Protein AF-A0A924PRV2-F1 (afdb_monomer)

Mean predicted aligned error: 11.2 Å

Sequence (211 aa):
MSVSGVFTYNAATPFLGLSGDLGFEPGYSTYATNGTLTQAVLGLAGSVGGHQFSDIAGTASIRNANTGTPSGTLLDIISLTSDPTLKAGANTPPSDYQRQLQGFTLGNYTLNNVRLYWIGGITGGAFNFLVDSSLPAELPAFQGRLAFDFVRTDDPTNTANVPYYSNTVTFGGLSVQATAVPEAETYLMTLVGLGMLCIASRRHKQRQAMA

Foldseek 3Di:
DDKDWDKDAALVFDFPAAQVVVQADGQWTKGQDQDDQRARIAWIWIDDPHWIKTAGHWIWIWGFPPPDDPPLPAKTKIKIKRADDDGVVDQDGDPSDDRRMPGDDDVQKTFRMKMWMDIAPDVFHHRGPDPDNGRDPDDDQTKIKMKTFIFGNPPPVCPDSTGPDGPIDMDTRDGDDDDPPPDPPVVVVVVVVVVVVVVVVVVVVVVVVVD

Solvent-accessible surface area (backbone atoms only — not comparable to full-atom values): 12032 Å² total; per-residue (Å²): 135,67,73,54,69,51,62,45,78,35,49,85,30,47,78,65,46,45,24,43,84,74,40,30,67,65,76,27,37,30,24,34,50,96,88,54,95,52,25,25,27,32,53,36,36,34,40,45,86,92,44,56,36,35,22,62,47,18,33,32,36,23,24,44,43,80,82,78,60,96,58,94,80,56,48,18,33,44,36,38,26,43,44,83,74,50,34,61,96,49,55,54,72,53,86,94,55,81,85,61,63,46,51,51,69,60,88,59,26,34,49,66,37,47,36,44,36,40,54,25,61,42,94,84,39,56,55,74,78,56,92,53,54,66,68,56,89,63,80,71,82,49,62,26,33,36,34,40,27,25,28,62,74,74,53,85,84,44,87,72,90,40,59,84,65,67,53,65,50,72,45,75,72,34,71,73,77,88,69,83,74,76,69,77,54,66,64,58,58,48,50,52,52,51,50,51,51,55,52,51,53,51,53,53,54,56,56,63,75,75,112

Nearest PDB structures (foldseek):
  4nzd-assembly1_A  TM=1.998E-01  e=3.693E+00  Homo sapiens
  4nzd-assembly3_C  TM=1.981E-01  e=5.356E+00  Homo sapiens

Structure (mmCIF, N/CA/C/O backbone):
data_AF-A0A924PRV2-F1
#
_entry.id   AF-A0A924PRV2-F1
#
loop_
_atom_site.group_PDB
_atom_site.id
_atom_site.type_symbol
_atom_site.label_atom_id
_atom_site.label_alt_id
_atom_site.label_comp_id
_atom_site.label_asym_id
_atom_site.label_entity_id
_atom_site.label_seq_id
_atom_site.pdbx_PDB_ins_code
_atom_site.Cartn_x
_atom_site.Cartn_y
_atom_site.Cartn_z
_atom_site.occupancy
_atom_site.B_iso_or_equiv
_atom_site.auth_seq_id
_atom_site.auth_comp_id
_atom_site.auth_asym_id
_atom_site.auth_atom_id
_atom_site.pdbx_PDB_model_num
ATOM 1 N N . MET A 1 1 ? 4.224 -10.333 18.916 1.00 70.38 1 MET A N 1
ATOM 2 C CA . MET A 1 1 ? 2.974 -10.391 18.128 1.00 70.38 1 MET A CA 1
ATOM 3 C C . MET A 1 1 ? 3.377 -10.410 16.666 1.00 70.38 1 MET A C 1
ATOM 5 O O . MET A 1 1 ? 4.169 -9.561 16.279 1.00 70.38 1 MET A O 1
ATOM 9 N N . SER A 1 2 ? 2.935 -11.404 15.902 1.00 85.75 2 SER A N 1
ATOM 10 C CA . SER A 1 2 ? 3.202 -11.514 14.464 1.00 85.75 2 SER A CA 1
ATOM 11 C C . SER A 1 2 ? 1.966 -11.099 13.669 1.00 85.75 2 SER A C 1
ATOM 13 O O . SER A 1 2 ? 0.839 -11.217 14.155 1.00 85.75 2 SER A O 1
ATOM 15 N N . VAL A 1 3 ? 2.199 -10.604 12.456 1.00 92.06 3 VAL A N 1
ATOM 16 C CA . VAL A 1 3 ? 1.160 -10.331 11.463 1.00 92.06 3 VAL A CA 1
ATOM 17 C C . VAL A 1 3 ? 1.437 -11.206 10.253 1.00 92.06 3 VAL A C 1
ATOM 19 O O . VAL A 1 3 ? 2.594 -11.388 9.879 1.00 92.06 3 VAL A O 1
ATOM 22 N N . SER A 1 4 ? 0.389 -11.762 9.660 1.00 93.50 4 SER A N 1
ATOM 23 C CA . SER A 1 4 ? 0.486 -12.555 8.433 1.00 93.50 4 SER A CA 1
ATOM 24 C C . SER A 1 4 ? -0.700 -12.259 7.531 1.00 93.50 4 SER A C 1
ATOM 26 O O . SER A 1 4 ? -1.768 -11.883 8.016 1.00 93.50 4 SER A O 1
ATOM 28 N N . GLY A 1 5 ? -0.512 -12.410 6.226 1.00 94.06 5 GLY A N 1
ATOM 29 C CA . GLY A 1 5 ? -1.550 -12.133 5.251 1.00 94.06 5 GLY A CA 1
ATOM 30 C C . GLY A 1 5 ? -1.122 -12.471 3.834 1.00 94.06 5 GLY A C 1
ATOM 31 O O . GLY A 1 5 ? -0.003 -12.925 3.599 1.00 94.06 5 GLY A O 1
ATOM 32 N N . VAL A 1 6 ? -2.041 -12.245 2.909 1.00 94.69 6 VAL A N 1
ATOM 33 C CA . VAL A 1 6 ? -1.900 -12.497 1.478 1.00 94.69 6 VAL A CA 1
ATOM 34 C C . VAL A 1 6 ? -2.501 -11.336 0.700 1.00 94.69 6 VAL A C 1
ATOM 36 O O . VAL A 1 6 ? -3.411 -10.665 1.178 1.00 94.69 6 VAL A O 1
ATOM 39 N N . PHE A 1 7 ? -1.973 -11.097 -0.491 1.00 93.94 7 PHE A N 1
ATOM 40 C CA . PHE A 1 7 ? -2.525 -10.185 -1.484 1.00 93.94 7 PHE A CA 1
ATOM 41 C C . PHE A 1 7 ? -1.963 -10.563 -2.854 1.00 93.94 7 PHE A C 1
ATOM 43 O O . PHE A 1 7 ? -0.941 -11.246 -2.947 1.00 93.94 7 PHE A O 1
ATOM 50 N N . THR A 1 8 ? -2.609 -10.097 -3.917 1.00 93.06 8 THR A N 1
ATOM 51 C CA . THR A 1 8 ? -2.058 -10.150 -5.273 1.00 93.06 8 THR A CA 1
ATOM 52 C C . THR A 1 8 ? -1.466 -8.794 -5.619 1.00 93.06 8 THR A C 1
ATOM 54 O O . THR A 1 8 ? -2.138 -7.772 -5.481 1.00 93.06 8 THR A O 1
ATOM 57 N N . TYR A 1 9 ? -0.210 -8.792 -6.062 1.00 93.25 9 TYR A N 1
ATOM 58 C CA . TYR A 1 9 ? 0.454 -7.610 -6.595 1.00 93.25 9 TYR A CA 1
ATOM 59 C C . TYR A 1 9 ? 0.301 -7.561 -8.114 1.00 93.25 9 TYR A C 1
ATOM 61 O O . TYR A 1 9 ? 0.530 -8.565 -8.787 1.00 93.25 9 TYR A O 1
ATOM 69 N N . ASN A 1 10 ? -0.059 -6.400 -8.656 1.00 91.88 10 ASN A N 1
ATOM 70 C CA . ASN A 1 10 ? -0.188 -6.204 -10.095 1.00 91.88 10 ASN A CA 1
ATOM 71 C C . ASN A 1 10 ? 0.658 -5.018 -10.574 1.00 91.88 10 ASN A C 1
ATOM 73 O O . ASN A 1 10 ? 0.218 -3.865 -10.545 1.00 91.88 10 ASN A O 1
ATOM 77 N N . ALA A 1 11 ? 1.856 -5.319 -11.075 1.00 92.44 11 ALA A N 1
ATOM 78 C CA . ALA A 1 11 ? 2.766 -4.331 -11.651 1.00 92.44 11 ALA A CA 1
ATOM 79 C C . ALA A 1 11 ? 2.238 -3.688 -12.951 1.00 92.44 11 ALA A C 1
ATOM 81 O O . ALA A 1 11 ? 2.699 -2.618 -13.333 1.00 92.44 11 ALA A O 1
ATOM 82 N N . ALA A 1 12 ? 1.244 -4.293 -13.616 1.00 91.44 12 ALA A N 1
ATOM 83 C CA . ALA A 1 12 ? 0.619 -3.737 -14.820 1.00 91.44 12 ALA A CA 1
ATOM 84 C C . ALA A 1 12 ? -0.466 -2.687 -14.511 1.00 91.44 12 ALA A C 1
ATOM 86 O O . ALA A 1 12 ? -1.195 -2.263 -15.410 1.00 91.44 12 ALA A O 1
ATOM 87 N N . THR A 1 13 ? -0.608 -2.279 -13.247 1.00 90.56 13 THR A N 1
ATOM 88 C CA . THR A 1 13 ? -1.566 -1.241 -12.860 1.00 90.56 13 THR A CA 1
ATOM 89 C C . THR A 1 13 ? -1.206 0.087 -13.535 1.00 90.56 13 THR A C 1
ATOM 91 O O . THR A 1 13 ? -0.062 0.528 -13.420 1.00 90.56 13 THR A O 1
ATOM 94 N N . PRO A 1 14 ? -2.151 0.746 -14.228 1.00 91.00 14 PRO A N 1
ATOM 95 C CA . PRO A 1 14 ? -1.905 2.027 -14.878 1.00 91.00 14 PRO A CA 1
ATOM 96 C C . PRO A 1 14 ? -1.471 3.135 -13.913 1.00 91.00 14 PRO A C 1
ATOM 98 O O . PRO A 1 14 ? -1.901 3.198 -12.759 1.00 91.00 14 PRO A O 1
ATOM 101 N N . PHE A 1 15 ? -0.648 4.048 -14.426 1.00 91.81 15 PHE A N 1
ATOM 102 C CA . PHE A 1 15 ? -0.336 5.308 -13.760 1.00 91.81 15 PHE A CA 1
ATOM 103 C C . PHE A 1 15 ? -1.587 6.190 -13.719 1.00 91.81 15 PHE A C 1
ATOM 105 O O . PHE A 1 15 ? -2.163 6.499 -14.763 1.00 91.81 15 PHE A O 1
ATOM 112 N N . LEU A 1 16 ? -2.000 6.587 -12.516 1.00 89.62 16 LEU A N 1
ATOM 113 C CA . LEU A 1 16 ? -3.137 7.480 -12.309 1.00 89.62 16 LEU A CA 1
ATOM 114 C C . LEU A 1 16 ? -2.715 8.949 -12.434 1.00 89.62 16 LEU A C 1
ATOM 116 O O . LEU A 1 16 ? -3.425 9.747 -13.039 1.00 89.62 16 LEU A O 1
ATOM 120 N N . GLY A 1 17 ? -1.573 9.308 -11.846 1.00 89.62 17 GLY A N 1
ATOM 121 C CA . GLY A 1 17 ? -1.103 10.689 -11.794 1.00 89.62 17 GLY A CA 1
ATOM 122 C C . GLY A 1 17 ? -0.060 10.921 -10.706 1.00 89.62 17 GLY A C 1
ATOM 123 O O . GLY A 1 17 ? 0.249 10.034 -9.906 1.00 89.62 17 GLY A O 1
ATOM 124 N N . LEU A 1 18 ? 0.488 12.134 -10.677 1.00 90.50 18 LEU A N 1
ATOM 125 C CA . LEU A 1 18 ? 1.341 12.574 -9.579 1.00 90.50 18 LEU A CA 1
ATOM 126 C C . LEU A 1 18 ? 0.471 12.891 -8.365 1.00 90.50 18 LEU A C 1
ATOM 128 O O . LEU A 1 18 ? -0.571 13.533 -8.483 1.00 90.50 18 LEU A O 1
ATOM 132 N N . SER A 1 19 ? 0.917 12.478 -7.183 1.00 86.50 19 SER A N 1
ATOM 133 C CA . SER A 1 19 ? 0.146 12.611 -5.948 1.00 86.50 19 SER A CA 1
ATOM 134 C C . SER A 1 19 ? -0.276 14.055 -5.656 1.00 86.50 19 SER A C 1
ATOM 136 O O . SER A 1 19 ? -1.406 14.275 -5.234 1.00 86.50 19 SER A O 1
ATOM 138 N N . GLY A 1 20 ? 0.578 15.039 -5.957 1.00 84.44 20 GLY A N 1
ATOM 139 C CA . GLY A 1 20 ? 0.259 16.463 -5.803 1.00 84.44 20 GLY A CA 1
ATOM 140 C C . GLY A 1 20 ? -0.878 16.939 -6.715 1.00 84.44 20 GLY A C 1
ATOM 141 O O . GLY A 1 20 ? -1.769 17.647 -6.253 1.00 84.44 20 GLY A O 1
ATOM 142 N N . ASP A 1 21 ? -0.903 16.491 -7.973 1.00 87.56 21 ASP A N 1
ATOM 143 C CA . ASP A 1 21 ? -1.950 16.849 -8.945 1.00 87.56 21 ASP A CA 1
ATOM 144 C C . ASP A 1 21 ? -3.297 16.199 -8.596 1.00 87.56 21 ASP A C 1
ATOM 146 O O . ASP A 1 21 ? -4.363 16.737 -8.887 1.00 87.56 21 ASP A O 1
ATOM 150 N N . LEU A 1 22 ? -3.247 15.049 -7.921 1.00 81.38 22 LEU A N 1
ATOM 151 C CA . LEU A 1 22 ? -4.410 14.343 -7.382 1.00 81.38 22 LEU A CA 1
ATOM 152 C C . LEU A 1 22 ? -4.896 14.931 -6.041 1.00 81.38 22 LEU A C 1
ATOM 154 O O . LEU A 1 22 ? -5.892 14.469 -5.476 1.00 81.38 22 LEU A O 1
ATOM 158 N N . GLY A 1 23 ? -4.206 15.954 -5.528 1.00 78.31 23 GLY A N 1
ATOM 159 C CA . GLY A 1 23 ? -4.526 16.621 -4.272 1.00 78.31 23 GLY A CA 1
ATOM 160 C C . GLY A 1 23 ? -4.060 15.872 -3.025 1.00 78.31 23 GLY A C 1
ATOM 161 O O . GLY A 1 23 ? -4.557 16.170 -1.947 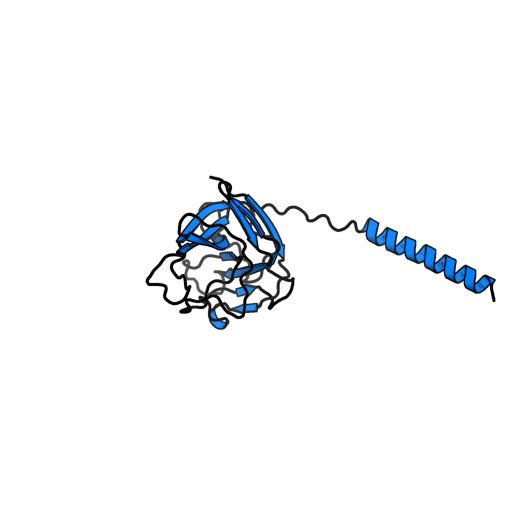1.00 78.31 23 GLY A O 1
ATOM 162 N N . PHE A 1 24 ? -3.144 14.908 -3.132 1.00 79.94 24 PHE A N 1
ATOM 163 C CA . PHE A 1 24 ? -2.468 14.251 -2.003 1.00 79.94 24 PHE A CA 1
ATOM 164 C C . PHE A 1 24 ? -1.123 14.930 -1.684 1.00 79.94 24 PHE A C 1
ATOM 166 O O . PHE A 1 24 ? -0.738 15.916 -2.312 1.00 79.94 24 PHE A O 1
ATOM 173 N N . GLU A 1 25 ? -0.388 14.408 -0.696 1.00 78.31 25 GLU A N 1
ATOM 174 C CA . GLU A 1 25 ? 0.975 14.873 -0.410 1.00 78.31 25 GLU A CA 1
ATOM 175 C C . GLU A 1 25 ? 1.869 14.697 -1.653 1.00 78.31 25 GLU A C 1
ATOM 177 O O . GLU A 1 25 ? 1.928 13.592 -2.205 1.00 78.31 25 GLU A O 1
ATOM 182 N N . PRO A 1 26 ? 2.552 15.752 -2.131 1.00 83.69 26 PRO A N 1
ATOM 183 C CA . PRO A 1 26 ? 3.341 15.690 -3.355 1.00 83.69 26 PRO A CA 1
ATOM 184 C C . PRO A 1 26 ? 4.581 14.797 -3.207 1.00 83.69 26 PRO A C 1
ATOM 186 O O . PRO A 1 26 ? 5.094 14.579 -2.113 1.00 83.69 26 PRO A O 1
ATOM 189 N N . GLY A 1 27 ? 5.100 14.325 -4.343 1.00 85.81 27 GLY A N 1
ATOM 190 C CA . GLY A 1 27 ? 6.358 13.573 -4.406 1.00 85.81 27 GLY A CA 1
ATOM 191 C C . GLY A 1 27 ? 6.210 12.077 -4.680 1.00 85.81 27 GLY A C 1
ATOM 192 O O . GLY A 1 27 ? 7.204 11.362 -4.589 1.00 85.81 27 GLY A O 1
ATOM 193 N N . TYR A 1 28 ? 5.014 11.602 -5.035 1.00 89.75 28 TYR A N 1
ATOM 194 C CA . TYR A 1 28 ? 4.782 10.213 -5.423 1.00 89.75 28 TYR A CA 1
ATOM 195 C C . TYR A 1 28 ? 4.148 10.129 -6.812 1.00 89.75 28 TYR A C 1
ATOM 197 O O . TYR A 1 28 ? 3.325 10.958 -7.195 1.00 89.75 28 TYR A O 1
ATOM 205 N N . SER A 1 29 ? 4.516 9.092 -7.554 1.00 92.88 29 SER A N 1
ATOM 206 C CA . SER A 1 29 ? 3.751 8.579 -8.685 1.00 92.88 29 SER A CA 1
ATOM 207 C C . SER A 1 29 ? 2.715 7.594 -8.156 1.00 92.88 29 SER A C 1
ATOM 209 O O . SER A 1 29 ? 3.074 6.646 -7.457 1.00 92.88 29 SER A O 1
ATOM 211 N N . THR A 1 30 ? 1.438 7.830 -8.446 1.00 91.12 30 THR A N 1
ATOM 212 C CA . THR A 1 30 ? 0.328 7.020 -7.935 1.00 91.12 30 THR A CA 1
ATOM 213 C C . THR A 1 30 ? -0.210 6.101 -9.026 1.00 91.12 30 THR A C 1
ATOM 215 O O . THR A 1 30 ? -0.438 6.522 -10.160 1.00 91.12 30 THR A O 1
ATOM 218 N N . TYR A 1 31 ? -0.438 4.842 -8.660 1.00 91.62 31 TYR A N 1
ATOM 219 C CA . TYR A 1 31 ? -0.907 3.767 -9.526 1.00 91.62 31 TYR A CA 1
ATOM 220 C C . TYR A 1 31 ? -2.198 3.180 -8.973 1.00 91.62 31 TYR A C 1
ATOM 222 O O . TYR A 1 31 ? -2.228 2.617 -7.874 1.00 91.62 31 TYR A O 1
ATOM 230 N N . ALA A 1 32 ? -3.263 3.341 -9.747 1.00 87.44 32 ALA A N 1
ATOM 231 C CA . ALA A 1 32 ? -4.609 2.900 -9.425 1.00 87.44 32 ALA A CA 1
ATOM 232 C C . ALA A 1 32 ? -5.475 2.970 -10.686 1.00 87.44 32 ALA A C 1
ATOM 234 O O . ALA A 1 32 ? -5.114 3.617 -11.670 1.00 87.44 32 ALA A O 1
ATOM 235 N N . THR A 1 33 ? -6.659 2.369 -10.634 1.00 77.62 33 THR A N 1
ATOM 236 C CA . THR A 1 33 ? -7.704 2.613 -11.636 1.00 77.62 33 THR A CA 1
ATOM 237 C C . THR A 1 33 ? -8.985 3.107 -10.981 1.00 77.62 33 THR A C 1
ATOM 239 O O . THR A 1 33 ? -9.350 2.674 -9.888 1.00 77.62 33 THR A O 1
ATOM 242 N N . ASN A 1 34 ? -9.703 4.002 -11.658 1.00 65.75 34 ASN A N 1
ATOM 243 C CA . ASN A 1 34 ? -11.029 4.424 -11.214 1.00 65.75 34 ASN A CA 1
ATOM 244 C C . ASN A 1 34 ? -12.031 3.288 -11.478 1.00 65.75 34 ASN A C 1
ATOM 246 O O . ASN A 1 34 ? -12.578 3.175 -12.572 1.00 65.75 34 ASN A O 1
ATOM 250 N N . GLY A 1 35 ? -12.254 2.428 -10.481 1.00 55.50 35 GLY A N 1
ATOM 251 C CA . GLY A 1 35 ? -13.377 1.484 -10.466 1.00 55.50 35 GLY A CA 1
ATOM 252 C C . GLY A 1 35 ? -13.214 0.180 -11.262 1.00 55.50 35 GLY A C 1
ATOM 253 O O . GLY A 1 35 ? -14.223 -0.457 -11.555 1.00 55.50 35 GLY A O 1
ATOM 254 N N . THR A 1 36 ? -11.993 -0.256 -11.600 1.00 56.31 36 THR A N 1
ATOM 255 C CA . THR A 1 36 ? -11.759 -1.569 -12.248 1.00 56.31 36 THR A CA 1
ATOM 256 C C . THR A 1 36 ? -10.936 -2.531 -11.387 1.00 56.31 36 THR A C 1
ATOM 258 O O . THR A 1 36 ? -10.238 -2.106 -10.472 1.00 56.31 36 THR A O 1
ATOM 261 N N . LEU A 1 37 ? -10.994 -3.835 -11.704 1.00 58.78 37 LEU A N 1
ATOM 262 C CA . LEU A 1 37 ? -10.206 -4.917 -11.076 1.00 58.78 37 LEU A CA 1
ATOM 263 C C . LEU A 1 37 ? -8.693 -4.835 -11.362 1.00 58.78 37 LEU A C 1
ATOM 265 O O . LEU A 1 37 ? -7.936 -5.699 -10.933 1.00 58.78 37 LEU A O 1
ATOM 269 N N . THR A 1 38 ? -8.227 -3.830 -12.100 1.00 75.19 38 THR A N 1
ATOM 270 C CA . THR A 1 38 ? -6.801 -3.612 -12.355 1.00 75.19 38 THR A CA 1
ATOM 271 C C . THR A 1 38 ? -6.261 -2.643 -11.307 1.00 75.19 38 THR A C 1
ATOM 273 O O . THR A 1 38 ? -6.153 -1.444 -11.548 1.00 75.19 38 THR A O 1
ATOM 276 N N . GLN A 1 39 ? -5.994 -3.160 -10.111 1.00 87.69 39 GLN A N 1
ATOM 277 C CA . GLN A 1 39 ? -5.446 -2.405 -8.981 1.00 87.69 39 GLN A CA 1
ATOM 278 C C . GLN A 1 39 ? -4.094 -2.976 -8.585 1.00 87.69 39 GLN A C 1
ATOM 280 O O . GLN A 1 39 ? -3.855 -4.169 -8.776 1.00 87.69 39 GLN A O 1
ATOM 285 N N . ALA A 1 40 ? -3.228 -2.136 -8.015 1.00 90.12 40 ALA A N 1
ATOM 286 C CA . ALA A 1 40 ? -1.871 -2.544 -7.659 1.00 90.12 40 ALA A CA 1
ATOM 287 C C . ALA A 1 40 ? -1.868 -3.616 -6.566 1.00 90.12 40 ALA A C 1
ATOM 289 O O . ALA A 1 40 ? -0.984 -4.473 -6.542 1.00 90.12 40 ALA A O 1
ATOM 290 N N . VAL A 1 41 ? -2.882 -3.578 -5.700 1.00 90.81 41 VAL A N 1
ATOM 291 C CA . VAL A 1 41 ? -3.161 -4.589 -4.684 1.00 90.81 41 VAL A CA 1
ATOM 292 C C . VAL A 1 41 ? -4.566 -5.128 -4.908 1.00 90.81 41 VAL A C 1
ATOM 294 O O . VAL A 1 41 ? -5.508 -4.353 -5.062 1.00 90.81 41 VAL A O 1
ATOM 297 N N . LEU A 1 42 ? -4.719 -6.450 -4.885 1.00 90.50 42 LEU A N 1
ATOM 298 C CA . LEU A 1 42 ? -6.017 -7.121 -4.939 1.00 90.50 42 LEU A CA 1
ATOM 299 C C . LEU A 1 42 ? -6.123 -8.177 -3.842 1.00 90.50 42 LEU A C 1
ATOM 301 O O . LEU A 1 42 ? -5.167 -8.918 -3.598 1.00 90.50 42 LEU A O 1
ATOM 305 N N . GLY A 1 43 ? -7.300 -8.272 -3.221 1.00 90.44 43 GLY A N 1
ATOM 306 C CA . GLY A 1 43 ? -7.629 -9.319 -2.252 1.00 90.44 43 GLY A CA 1
ATOM 307 C C . GLY A 1 43 ? -6.672 -9.367 -1.061 1.00 90.44 43 GLY A C 1
ATOM 308 O O . GLY A 1 43 ? -6.219 -10.448 -0.686 1.00 90.44 43 GLY A O 1
ATOM 309 N N . LEU A 1 44 ? -6.331 -8.205 -0.498 1.00 93.56 44 LEU A N 1
ATOM 310 C CA . LEU A 1 44 ? -5.557 -8.137 0.735 1.00 93.56 44 LEU A CA 1
ATOM 311 C C . LEU A 1 44 ? -6.361 -8.804 1.851 1.00 93.56 44 LEU A C 1
ATOM 313 O O . LEU A 1 44 ? -7.496 -8.426 2.106 1.00 93.56 44 LEU A O 1
ATOM 317 N N . ALA A 1 45 ? -5.775 -9.763 2.553 1.00 95.75 45 ALA A N 1
ATOM 318 C CA . ALA A 1 45 ? -6.378 -10.368 3.733 1.00 95.75 45 ALA A CA 1
ATOM 319 C C . ALA A 1 45 ? -5.294 -10.762 4.729 1.00 95.75 45 ALA A C 1
ATOM 321 O O . ALA A 1 45 ? -4.216 -11.203 4.334 1.00 95.75 45 ALA A O 1
ATOM 322 N N . GLY A 1 46 ? -5.560 -10.633 6.024 1.00 95.56 46 GLY A N 1
ATOM 323 C CA . GLY A 1 46 ? -4.580 -11.007 7.032 1.00 95.56 46 GLY A CA 1
ATOM 324 C C . GLY A 1 46 ? -5.104 -10.996 8.453 1.00 95.56 46 GLY A C 1
ATOM 325 O O . GLY A 1 46 ? -6.246 -10.628 8.723 1.00 95.56 46 GLY A O 1
ATOM 326 N N . SER A 1 47 ? -4.224 -11.397 9.369 1.00 95.38 47 SER A N 1
ATOM 327 C CA . SER A 1 47 ? -4.517 -11.470 10.794 1.00 95.38 47 SER A CA 1
ATOM 328 C C . SER A 1 47 ? -3.397 -10.906 11.661 1.00 95.38 47 SER A C 1
ATOM 330 O O . SER A 1 47 ? -2.210 -11.061 11.362 1.00 95.38 47 SER A O 1
ATOM 332 N N . VAL A 1 48 ? -3.787 -10.273 12.767 1.00 94.12 48 VAL A N 1
ATOM 333 C CA . VAL A 1 48 ? -2.894 -9.752 13.805 1.00 94.12 48 VAL A CA 1
ATOM 334 C C . VAL A 1 48 ? -3.498 -10.030 15.173 1.00 94.12 48 VAL A C 1
ATOM 336 O O . VAL A 1 48 ? -4.602 -9.594 15.476 1.00 94.12 48 VAL A O 1
ATOM 339 N N . GLY A 1 49 ? -2.789 -10.775 16.021 1.00 90.94 49 GLY A N 1
ATOM 340 C CA . GLY A 1 49 ? -3.217 -10.969 17.411 1.00 90.94 49 GLY A CA 1
ATOM 341 C C . GLY A 1 49 ? -4.652 -11.485 17.590 1.00 90.94 49 GLY A C 1
ATOM 342 O O . GLY A 1 49 ? -5.318 -11.072 18.530 1.00 90.94 49 GLY A O 1
ATOM 343 N N . GLY A 1 50 ? -5.141 -12.335 16.681 1.00 91.75 50 GLY A N 1
ATOM 344 C CA . GLY A 1 50 ? -6.513 -12.860 16.705 1.00 91.75 50 GLY A CA 1
ATOM 345 C C . GLY A 1 50 ? -7.560 -11.997 15.990 1.00 91.75 50 GLY A C 1
ATOM 346 O O . GLY A 1 50 ? -8.685 -12.453 15.804 1.00 91.75 50 GLY A O 1
ATOM 347 N N . HIS A 1 51 ? -7.202 -10.798 15.534 1.00 95.50 51 HIS A N 1
ATOM 348 C CA . HIS A 1 51 ? -8.056 -9.957 14.700 1.00 95.50 51 HIS A CA 1
ATOM 349 C C . HIS A 1 51 ? -7.809 -10.216 13.216 1.00 95.50 51 HIS A C 1
ATOM 351 O O . HIS A 1 51 ? -6.682 -10.513 12.823 1.00 95.50 51 HIS A O 1
ATOM 357 N N . GLN A 1 52 ? -8.854 -10.076 12.403 1.00 96.50 52 GLN A N 1
ATOM 358 C CA . GLN A 1 52 ? -8.819 -10.268 10.953 1.00 96.50 52 GLN A CA 1
ATOM 359 C C . GLN A 1 52 ? -9.056 -8.936 10.242 1.00 96.50 52 GLN A C 1
ATOM 361 O O . GLN A 1 52 ? -9.782 -8.083 10.753 1.00 96.50 52 GLN A O 1
ATOM 366 N N . PHE A 1 53 ? -8.467 -8.772 9.063 1.00 95.06 53 PHE A N 1
ATOM 367 C CA . PHE A 1 53 ? -8.749 -7.656 8.167 1.00 95.06 53 PHE A CA 1
ATOM 368 C C . PHE A 1 53 ? -8.725 -8.117 6.710 1.00 95.06 53 PHE A C 1
ATOM 370 O O . PHE A 1 53 ? -8.025 -9.072 6.369 1.00 95.06 53 PHE A O 1
ATOM 377 N N . SER A 1 54 ? -9.463 -7.423 5.845 1.00 95.12 54 SER A N 1
ATOM 378 C CA . SER A 1 54 ? -9.407 -7.649 4.401 1.00 95.12 54 SER A CA 1
ATOM 379 C C . SER A 1 54 ? -9.784 -6.415 3.594 1.00 95.12 54 SER A C 1
ATOM 381 O O . SER A 1 54 ? -10.628 -5.641 4.033 1.00 95.12 54 SER A O 1
ATOM 383 N N . ASP A 1 55 ? -9.187 -6.256 2.419 1.00 91.50 55 ASP A N 1
ATOM 384 C CA . ASP A 1 55 ? -9.560 -5.270 1.410 1.00 91.50 55 ASP A CA 1
ATOM 385 C C . ASP A 1 55 ? -9.632 -5.937 0.029 1.00 91.50 55 ASP A C 1
ATOM 387 O O . ASP A 1 55 ? -8.838 -6.820 -0.303 1.00 91.50 55 ASP A O 1
ATOM 391 N N . ILE A 1 56 ? -10.592 -5.515 -0.785 1.00 89.38 56 ILE A N 1
ATOM 392 C CA . ILE A 1 56 ? -10.790 -6.022 -2.143 1.00 89.38 56 ILE A CA 1
ATOM 393 C C . ILE A 1 56 ? -9.708 -5.461 -3.069 1.00 89.38 56 ILE A C 1
ATOM 395 O O . ILE A 1 56 ? -9.208 -6.184 -3.935 1.00 89.38 56 ILE A O 1
ATOM 399 N N . ALA A 1 57 ? -9.336 -4.197 -2.878 1.00 88.19 57 ALA A N 1
ATOM 400 C CA . ALA A 1 57 ? -8.490 -3.446 -3.788 1.00 88.19 57 ALA A CA 1
ATOM 401 C C . ALA A 1 57 ? -7.640 -2.416 -3.042 1.00 88.19 57 ALA A C 1
ATOM 403 O O . ALA A 1 57 ? -8.033 -1.898 -2.006 1.00 88.19 57 ALA A O 1
ATOM 404 N N . GLY A 1 58 ? -6.478 -2.091 -3.597 1.00 88.56 58 GLY A N 1
ATOM 405 C CA . GLY A 1 58 ? -5.613 -1.052 -3.059 1.00 88.56 58 GLY A CA 1
ATOM 406 C C . GLY A 1 58 ? -4.718 -0.429 -4.119 1.00 88.56 58 GLY A C 1
ATOM 407 O O . GLY A 1 58 ? -4.562 -0.942 -5.229 1.00 88.56 58 GLY A O 1
ATOM 408 N N . THR A 1 59 ? -4.110 0.694 -3.762 1.00 89.56 59 THR A N 1
ATOM 409 C CA . THR A 1 59 ? -3.283 1.499 -4.664 1.00 89.56 59 THR A CA 1
ATOM 410 C C . THR A 1 59 ? -1.804 1.349 -4.331 1.00 89.56 59 THR A C 1
ATOM 412 O O . THR A 1 59 ? -1.428 0.851 -3.264 1.00 89.56 59 THR A O 1
ATOM 415 N N . ALA A 1 60 ? -0.951 1.773 -5.260 1.00 93.00 60 ALA A N 1
ATOM 416 C CA . ALA A 1 60 ? 0.481 1.867 -5.030 1.00 93.00 60 ALA A CA 1
ATOM 417 C C . ALA A 1 60 ? 0.980 3.294 -5.259 1.00 93.00 60 ALA A C 1
ATOM 419 O O . ALA A 1 60 ? 0.558 3.975 -6.192 1.00 93.00 60 ALA A O 1
ATOM 420 N N . SER A 1 61 ? 1.919 3.717 -4.423 1.00 93.12 61 SER A N 1
ATOM 421 C CA . SER A 1 61 ? 2.615 4.995 -4.526 1.00 93.12 61 SER A CA 1
ATOM 422 C C . SER A 1 61 ? 4.114 4.744 -4.572 1.00 93.12 61 SER A C 1
ATOM 424 O O . SER A 1 61 ? 4.665 4.076 -3.693 1.00 93.12 61 SER A O 1
ATOM 426 N N . ILE A 1 62 ? 4.763 5.292 -5.595 1.00 93.88 62 ILE A N 1
ATOM 427 C CA . ILE A 1 62 ? 6.193 5.143 -5.856 1.00 93.88 62 ILE A CA 1
ATOM 428 C C . ILE A 1 62 ? 6.855 6.508 -5.754 1.00 93.88 62 ILE A C 1
ATOM 430 O O . ILE A 1 62 ? 6.437 7.460 -6.410 1.00 93.88 62 ILE A O 1
ATOM 434 N N . ARG A 1 63 ? 7.906 6.609 -4.950 1.00 91.62 63 ARG A N 1
ATOM 435 C CA . ARG A 1 63 ? 8.804 7.762 -4.955 1.00 91.62 63 ARG A CA 1
ATOM 436 C C . ARG A 1 63 ? 10.194 7.278 -5.284 1.00 91.62 63 ARG A C 1
ATOM 438 O O . ARG A 1 63 ? 10.775 6.548 -4.491 1.00 91.62 63 ARG A O 1
ATOM 445 N N . ASN A 1 64 ? 10.721 7.730 -6.410 1.00 89.06 64 ASN A N 1
ATOM 446 C CA . ASN A 1 64 ? 12.111 7.521 -6.767 1.00 89.06 64 ASN A CA 1
ATOM 447 C C . ASN A 1 64 ? 12.938 8.744 -6.336 1.00 89.06 64 ASN A C 1
ATOM 449 O O . ASN A 1 64 ? 12.608 9.875 -6.691 1.00 89.06 64 ASN A O 1
ATOM 453 N N . ALA A 1 65 ? 13.989 8.528 -5.550 1.00 78.44 65 ALA A N 1
ATOM 454 C CA . ALA A 1 65 ? 14.878 9.575 -5.050 1.00 78.44 65 ALA A CA 1
ATOM 455 C C . ALA A 1 65 ? 15.919 10.052 -6.082 1.00 78.44 65 ALA A C 1
ATOM 457 O O . ALA A 1 65 ? 16.579 11.068 -5.872 1.00 78.44 65 ALA A O 1
ATOM 458 N N . ASN A 1 66 ? 16.060 9.348 -7.205 1.00 67.62 66 ASN A N 1
ATOM 459 C CA . ASN A 1 66 ? 17.059 9.567 -8.250 1.00 67.62 66 ASN A CA 1
ATOM 460 C C . ASN A 1 66 ? 16.608 10.552 -9.352 1.00 67.62 66 ASN A C 1
ATOM 462 O O . ASN A 1 66 ? 17.268 10.684 -10.381 1.00 67.62 66 ASN A O 1
ATOM 466 N N . THR A 1 67 ? 15.502 11.283 -9.174 1.00 59.09 67 THR A N 1
ATOM 467 C CA . THR A 1 67 ? 14.936 12.176 -10.209 1.00 59.09 67 THR A CA 1
ATOM 468 C C . THR A 1 67 ? 15.623 13.550 -10.325 1.00 59.09 67 THR A C 1
ATOM 470 O O . THR A 1 67 ? 14.999 14.520 -10.748 1.00 59.09 67 THR A O 1
ATOM 473 N N . GLY A 1 68 ? 16.918 13.650 -10.004 1.00 48.38 68 GLY A N 1
ATOM 474 C CA . GLY A 1 68 ? 17.763 14.757 -10.480 1.00 48.38 68 GLY A CA 1
ATOM 475 C C . GLY A 1 68 ? 18.076 15.907 -9.514 1.00 48.38 68 GLY A C 1
ATOM 476 O O . GLY A 1 68 ? 18.715 16.868 -9.938 1.00 48.38 68 GLY A O 1
ATOM 477 N N . THR A 1 69 ? 17.724 15.833 -8.229 1.00 43.16 69 THR A N 1
ATOM 478 C CA . THR A 1 69 ? 18.255 16.759 -7.210 1.00 43.16 69 THR A CA 1
ATOM 479 C C . THR A 1 69 ? 19.194 16.017 -6.258 1.00 43.16 69 THR A C 1
ATOM 481 O O . THR A 1 69 ? 18.753 15.106 -5.561 1.00 43.16 69 THR A O 1
ATOM 484 N N . PRO A 1 70 ? 20.485 16.397 -6.163 1.00 41.09 70 PRO A N 1
ATOM 485 C CA . PRO A 1 70 ? 21.458 15.764 -5.276 1.00 41.09 70 PRO A CA 1
ATOM 486 C C . PRO A 1 70 ? 21.258 16.220 -3.821 1.00 41.09 70 PRO A C 1
ATOM 488 O O . PRO A 1 70 ? 22.205 16.597 -3.136 1.00 41.09 70 PRO A O 1
ATOM 491 N N . SER A 1 71 ? 20.019 16.221 -3.326 1.00 46.09 71 SER A N 1
ATOM 492 C CA . SER A 1 71 ? 19.782 16.244 -1.890 1.00 46.09 71 SER A CA 1
ATOM 493 C C . SER A 1 71 ? 19.701 14.793 -1.440 1.00 46.09 71 SER A C 1
ATOM 495 O O . SER A 1 71 ? 18.676 14.142 -1.633 1.00 46.09 71 SER A O 1
ATOM 497 N N . GLY A 1 72 ? 20.772 14.280 -0.830 1.00 50.06 72 GLY A N 1
ATOM 498 C CA . GLY A 1 72 ? 20.834 12.940 -0.220 1.00 50.06 72 GLY A CA 1
ATOM 499 C C . GLY A 1 72 ? 19.875 12.728 0.966 1.00 50.06 72 GLY A C 1
ATOM 500 O O . GLY A 1 72 ? 20.171 11.954 1.867 1.00 50.06 72 GLY A O 1
ATOM 501 N N . THR A 1 73 ? 18.762 13.459 1.001 1.00 58.44 73 THR A N 1
ATOM 502 C CA . THR A 1 73 ? 17.679 13.402 1.982 1.00 58.44 73 THR A CA 1
ATOM 503 C C . THR A 1 73 ? 16.454 12.655 1.460 1.00 58.44 73 THR A C 1
ATOM 505 O O . THR A 1 73 ? 15.620 12.239 2.262 1.00 58.44 73 THR A O 1
ATOM 508 N N . LEU A 1 74 ? 16.313 12.490 0.140 1.00 68.81 74 LEU A N 1
ATOM 509 C CA . LEU A 1 74 ? 15.201 11.746 -0.442 1.00 68.81 74 LEU A CA 1
ATOM 510 C C . LEU A 1 74 ? 15.550 10.259 -0.501 1.00 68.81 74 LEU A C 1
ATOM 512 O O . LEU A 1 74 ? 16.659 9.881 -0.863 1.00 68.81 74 LEU A O 1
ATOM 516 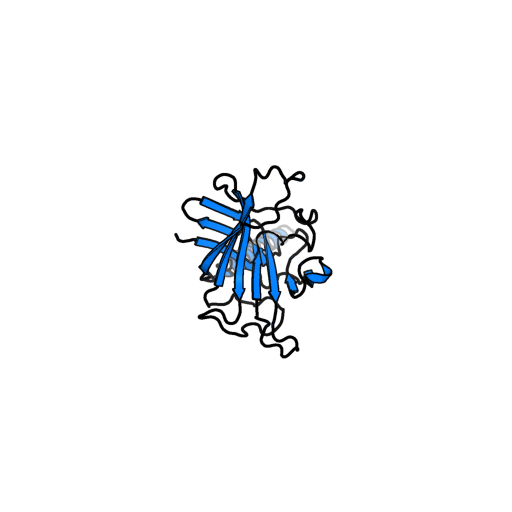N N . LEU A 1 75 ? 14.587 9.429 -0.109 1.00 83.62 75 LEU A N 1
ATOM 517 C CA . LEU A 1 75 ? 14.705 7.974 -0.078 1.00 83.62 75 LEU A CA 1
ATOM 518 C C . LEU A 1 75 ? 13.683 7.378 -1.034 1.00 83.62 75 LEU A C 1
ATOM 520 O O . LEU A 1 75 ? 12.543 7.868 -1.078 1.00 83.62 75 LEU A O 1
ATOM 524 N N . ASP A 1 76 ? 14.082 6.314 -1.727 1.00 90.25 76 ASP A N 1
ATOM 525 C CA . ASP A 1 76 ? 13.167 5.495 -2.513 1.00 90.25 76 ASP A CA 1
ATOM 526 C C . ASP A 1 76 ? 12.052 4.955 -1.624 1.00 90.25 76 ASP A C 1
ATOM 528 O O . ASP A 1 76 ? 12.314 4.466 -0.523 1.00 90.25 76 ASP A O 1
ATOM 532 N N . ILE A 1 77 ? 10.807 5.059 -2.080 1.00 91.94 77 ILE A N 1
ATOM 533 C CA . ILE A 1 77 ? 9.650 4.510 -1.379 1.00 91.94 77 ILE A CA 1
ATOM 534 C C . ILE A 1 77 ? 8.773 3.741 -2.351 1.00 91.94 77 ILE A C 1
ATOM 536 O O . ILE A 1 77 ? 8.374 4.260 -3.390 1.00 91.94 77 ILE A O 1
ATOM 540 N N . ILE A 1 78 ? 8.399 2.535 -1.937 1.00 94.25 78 ILE A N 1
ATOM 541 C CA . ILE A 1 78 ? 7.213 1.845 -2.439 1.00 94.25 78 ILE A CA 1
ATOM 542 C C . ILE A 1 78 ? 6.231 1.772 -1.283 1.00 94.25 78 ILE A C 1
ATOM 544 O O . ILE A 1 78 ? 6.593 1.294 -0.211 1.00 94.25 78 ILE A O 1
ATOM 548 N N . SER A 1 79 ? 4.997 2.215 -1.495 1.00 94.00 79 SER A N 1
ATOM 549 C CA . SER A 1 79 ? 3.902 2.040 -0.545 1.00 94.00 79 SER A CA 1
ATOM 550 C C . SER A 1 79 ? 2.711 1.419 -1.255 1.00 94.00 79 SER A C 1
ATOM 552 O O . SER A 1 79 ? 2.225 1.964 -2.237 1.00 94.00 79 SER A O 1
ATOM 554 N N . LEU A 1 80 ? 2.224 0.305 -0.728 1.00 94.25 80 LEU A N 1
ATOM 555 C CA . LEU A 1 80 ? 0.974 -0.340 -1.099 1.00 94.25 80 LEU A CA 1
ATOM 556 C C . LEU A 1 80 ? -0.044 -0.027 -0.005 1.00 94.25 80 LEU A C 1
ATOM 558 O O . LEU A 1 80 ? 0.245 -0.255 1.170 1.00 94.25 80 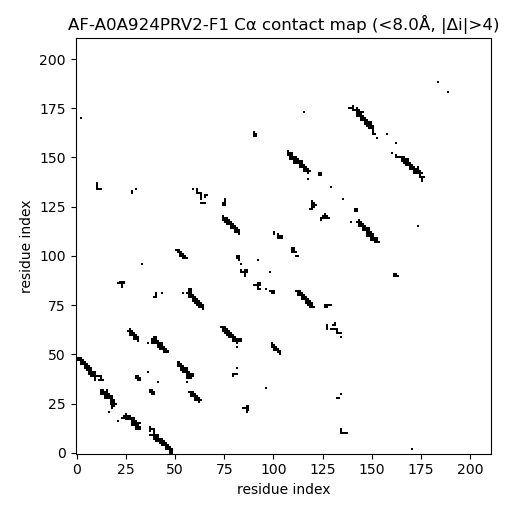LEU A O 1
ATOM 562 N N . THR A 1 81 ? -1.20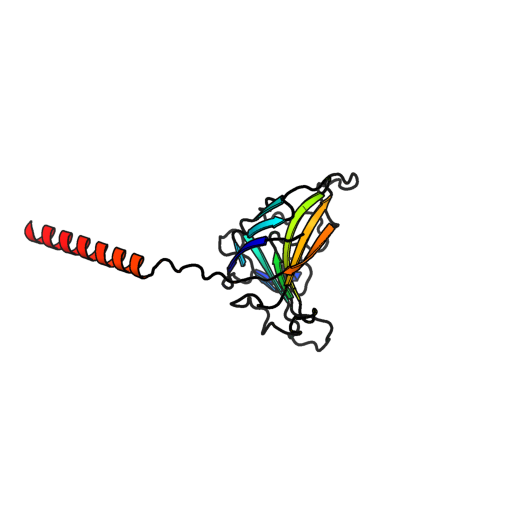4 0.515 -0.361 1.00 90.00 81 THR A N 1
ATOM 563 C CA . THR A 1 81 ? -2.207 0.974 0.612 1.00 90.00 81 THR A CA 1
ATOM 564 C C . THR A 1 81 ? -3.580 0.423 0.264 1.00 90.00 81 THR A C 1
ATOM 566 O O . THR A 1 81 ? -3.950 0.385 -0.907 1.00 90.00 81 THR A O 1
ATOM 569 N N . SER A 1 82 ? -4.323 -0.024 1.274 1.00 86.88 82 SER A N 1
ATOM 570 C CA . SER A 1 82 ? -5.680 -0.552 1.095 1.00 86.88 82 SER A CA 1
ATOM 571 C C . SER A 1 82 ? -6.684 0.571 0.783 1.00 86.88 82 SER A C 1
ATOM 573 O O . SER A 1 82 ? -7.552 0.433 -0.069 1.00 86.88 82 SER A O 1
ATOM 575 N N . ASP A 1 83 ? -6.493 1.743 1.391 1.00 73.06 83 ASP A N 1
ATOM 576 C CA . ASP A 1 83 ? -7.289 2.949 1.143 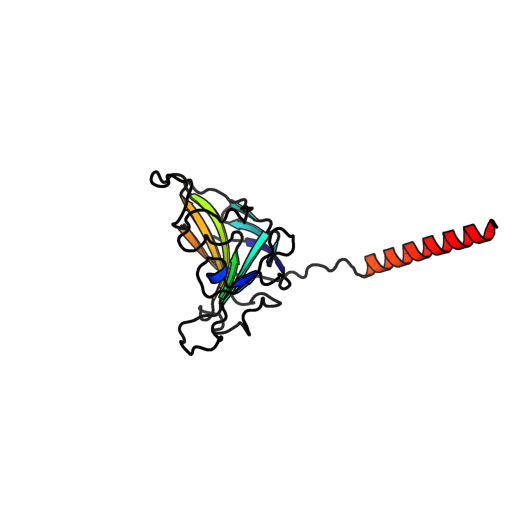1.00 73.06 83 ASP A CA 1
ATOM 577 C C . ASP A 1 83 ? -6.345 4.101 0.736 1.00 73.06 83 ASP A C 1
ATOM 579 O O . ASP A 1 83 ? -5.261 4.226 1.331 1.00 73.06 83 ASP A O 1
ATOM 583 N N . PRO A 1 84 ? -6.658 4.936 -0.275 1.00 60.41 84 PRO A N 1
ATOM 584 C CA . PRO A 1 84 ? -5.937 6.177 -0.511 1.00 60.41 84 PRO A CA 1
ATOM 585 C C . PRO A 1 84 ? -5.891 7.034 0.760 1.00 60.41 84 PRO A C 1
ATOM 587 O O . PRO A 1 84 ? -6.890 7.259 1.443 1.00 60.41 84 PRO A O 1
ATOM 590 N N . THR A 1 85 ? -4.697 7.544 1.067 1.00 60.34 85 THR A N 1
ATOM 591 C CA . THR A 1 85 ? -4.493 8.591 2.077 1.00 60.34 85 THR A CA 1
ATOM 592 C C . THR A 1 85 ? -5.448 9.750 1.826 1.00 60.34 85 THR A C 1
ATOM 594 O O . THR A 1 85 ? -5.727 10.058 0.673 1.00 60.34 85 THR A O 1
ATOM 597 N N . LEU A 1 86 ? -5.936 10.430 2.863 1.00 64.31 86 LEU A N 1
ATOM 598 C CA . LEU A 1 86 ? -6.818 11.575 2.628 1.00 64.31 86 LEU A CA 1
ATOM 599 C C . LEU A 1 86 ? -6.065 12.664 1.842 1.00 64.31 86 LEU A C 1
ATOM 601 O O . LEU A 1 86 ? -4.848 12.818 1.991 1.00 64.31 86 LEU A O 1
ATOM 605 N N . LYS A 1 87 ? -6.800 13.427 1.027 1.00 69.25 87 LYS A N 1
ATOM 606 C CA . LYS A 1 87 ? -6.261 14.571 0.274 1.00 69.25 87 LYS A CA 1
ATOM 607 C C . LYS A 1 87 ? -5.585 15.571 1.231 1.00 69.25 87 LYS A C 1
ATOM 609 O O . LYS A 1 87 ? -5.973 15.701 2.392 1.00 69.25 87 LYS A O 1
ATOM 614 N N . ALA A 1 88 ? -4.552 16.262 0.766 1.00 66.06 88 ALA A N 1
ATOM 615 C CA . ALA A 1 88 ? -3.818 17.259 1.530 1.00 66.06 88 ALA A CA 1
ATOM 616 C C . ALA A 1 88 ? -4.777 18.345 2.044 1.00 66.06 88 ALA A C 1
ATOM 618 O O . ALA A 1 88 ? -5.540 18.933 1.280 1.00 66.06 88 ALA A O 1
ATOM 619 N N . GLY A 1 89 ? -4.770 18.581 3.358 1.00 64.50 89 GLY A N 1
ATOM 620 C CA . GLY A 1 89 ? -5.696 19.512 4.013 1.00 64.50 89 GLY A CA 1
ATOM 621 C C . GLY A 1 89 ? -7.151 19.030 4.098 1.00 64.50 89 GLY A C 1
ATOM 622 O O . GLY A 1 89 ? -7.971 19.713 4.707 1.00 64.50 89 GLY A O 1
ATOM 623 N N . ALA A 1 90 ? -7.482 17.864 3.535 1.00 62.12 90 ALA A N 1
ATOM 624 C CA . ALA A 1 90 ? -8.780 17.231 3.705 1.00 62.12 90 ALA A CA 1
ATOM 625 C C . ALA A 1 90 ? -8.801 16.386 4.977 1.00 62.12 90 ALA A C 1
ATOM 627 O O . ALA A 1 90 ? -7.786 15.868 5.432 1.00 62.12 90 ALA A O 1
ATOM 628 N N . ASN A 1 91 ? -9.991 16.234 5.540 1.00 59.47 91 ASN A N 1
ATOM 629 C CA . ASN A 1 91 ? -10.231 15.470 6.758 1.00 59.47 91 ASN A CA 1
ATOM 630 C C . ASN A 1 91 ? -11.263 14.347 6.554 1.00 59.47 91 ASN A C 1
ATOM 632 O O . ASN A 1 91 ? -11.525 13.565 7.459 1.00 59.47 91 ASN A O 1
ATOM 636 N N . THR A 1 92 ? -11.818 14.231 5.351 1.00 57.78 92 THR A N 1
ATOM 637 C CA . THR A 1 92 ? -12.741 13.166 4.954 1.00 57.78 92 THR A CA 1
ATOM 638 C C . THR A 1 92 ? -12.113 12.313 3.853 1.00 57.78 92 THR A C 1
ATOM 640 O O . THR A 1 92 ? -11.354 12.847 3.034 1.00 57.78 92 THR A O 1
ATOM 643 N N . PRO A 1 93 ? -12.385 10.991 3.825 1.00 61.53 93 PRO A N 1
ATOM 644 C CA . PRO A 1 93 ? -11.991 10.139 2.710 1.00 61.53 93 PRO A CA 1
ATOM 645 C C . PRO A 1 93 ? -12.480 10.707 1.374 1.00 61.53 93 PRO A C 1
ATOM 647 O O . PRO A 1 93 ? -13.585 11.258 1.326 1.00 61.53 93 PRO A O 1
ATOM 650 N N . PRO A 1 94 ? -11.682 10.602 0.298 1.00 64.12 94 PRO A N 1
ATOM 651 C CA . PRO A 1 94 ? -12.101 11.067 -1.017 1.00 64.12 94 PRO A CA 1
ATOM 652 C C . PRO A 1 94 ? -13.402 10.361 -1.437 1.00 64.12 94 PRO A C 1
ATOM 654 O O . PRO A 1 94 ? -13.453 9.137 -1.478 1.00 64.12 94 PRO A O 1
ATOM 657 N N . SER A 1 95 ? -14.472 11.107 -1.738 1.00 65.50 95 SER A N 1
ATOM 658 C CA . SER A 1 95 ? -15.772 10.523 -2.126 1.00 65.50 95 SER A CA 1
ATOM 659 C C . SER A 1 95 ? -15.735 9.795 -3.475 1.00 65.50 95 SER A C 1
ATOM 661 O O . SER A 1 95 ? -16.611 8.988 -3.776 1.00 65.50 95 SER A O 1
ATOM 663 N N . ASP A 1 96 ? -14.707 10.076 -4.269 1.00 63.50 96 ASP A N 1
ATOM 664 C CA . ASP A 1 96 ? -14.326 9.410 -5.509 1.00 63.50 96 ASP A CA 1
ATOM 665 C C . ASP A 1 96 ? -13.763 7.992 -5.293 1.00 63.50 96 ASP A C 1
ATOM 667 O O . ASP A 1 96 ? -13.674 7.229 -6.255 1.00 63.50 96 ASP A O 1
ATOM 671 N N . TYR A 1 97 ? -13.446 7.605 -4.051 1.00 63.50 97 TYR A N 1
ATOM 672 C CA . TYR A 1 97 ? -13.018 6.254 -3.694 1.00 63.50 97 TYR A CA 1
ATOM 673 C C . TYR A 1 97 ? -13.831 5.715 -2.513 1.00 63.50 97 TYR A C 1
ATOM 675 O O . TYR A 1 97 ? -13.712 6.168 -1.376 1.00 63.50 97 TYR A O 1
ATOM 683 N N . GLN A 1 98 ? -14.671 4.712 -2.767 1.00 65.94 98 GLN A N 1
ATOM 684 C CA . GLN A 1 98 ? -15.401 4.057 -1.690 1.00 65.94 98 GLN A CA 1
ATOM 685 C C . GLN A 1 98 ? -14.466 3.105 -0.936 1.00 65.94 98 GLN A C 1
ATOM 687 O O . GLN A 1 98 ? -13.968 2.143 -1.515 1.00 65.94 98 GLN A O 1
ATOM 692 N N . ARG A 1 99 ? -14.289 3.342 0.367 1.00 71.25 99 ARG A N 1
ATOM 693 C CA . ARG A 1 99 ? -13.543 2.459 1.271 1.00 71.25 99 ARG A CA 1
ATOM 694 C C . ARG A 1 99 ? -14.093 1.031 1.243 1.00 71.25 99 ARG A C 1
ATOM 696 O O . ARG A 1 99 ? -15.291 0.820 1.444 1.00 71.25 99 ARG A O 1
ATOM 703 N N . GLN A 1 100 ? -13.200 0.062 1.054 1.00 82.12 100 GLN A N 1
ATOM 704 C CA . GLN A 1 100 ? -13.525 -1.368 0.986 1.00 82.12 100 GLN A CA 1
ATOM 705 C C . GLN A 1 100 ? -12.855 -2.198 2.091 1.00 82.12 100 GLN A C 1
ATOM 707 O O . GLN A 1 100 ? -13.211 -3.366 2.265 1.00 82.12 100 GLN A O 1
ATOM 712 N N . LEU A 1 101 ? -11.973 -1.587 2.896 1.00 87.62 101 LEU A N 1
ATOM 713 C CA . LEU A 1 101 ? -11.333 -2.243 4.032 1.00 87.62 101 LEU A CA 1
ATOM 714 C C . LEU A 1 101 ? -12.362 -2.681 5.082 1.00 87.62 101 LEU A C 1
ATOM 716 O O . LEU A 1 101 ? -12.954 -1.870 5.800 1.00 87.62 101 LEU A O 1
ATOM 720 N N . GLN A 1 102 ? -12.482 -3.991 5.244 1.00 91.50 102 GLN A N 1
ATOM 721 C CA . GLN A 1 102 ? -13.132 -4.640 6.371 1.00 91.50 102 GLN A CA 1
ATOM 722 C C . GLN A 1 102 ? -12.081 -4.873 7.457 1.00 91.50 102 GLN A C 1
ATOM 724 O O . GLN A 1 102 ? -11.300 -5.821 7.393 1.00 91.50 102 GLN A O 1
ATOM 729 N N . GLY A 1 103 ? -12.018 -3.956 8.421 1.00 91.00 103 GLY A N 1
ATOM 730 C CA . GLY A 1 103 ? -11.087 -4.013 9.547 1.00 91.00 103 GLY A CA 1
ATOM 731 C C . GLY A 1 103 ? -11.722 -4.516 10.844 1.00 91.00 103 GLY A C 1
ATOM 732 O O . GLY A 1 103 ? -12.790 -5.122 10.858 1.00 91.00 103 GLY A O 1
ATOM 733 N N . PHE A 1 104 ? -11.064 -4.208 11.959 1.00 92.88 104 PHE A N 1
ATOM 734 C CA . PHE A 1 104 ? -11.521 -4.524 13.310 1.00 92.88 104 PHE A CA 1
ATOM 735 C C . PHE A 1 104 ? -11.402 -3.305 14.228 1.00 92.88 104 PHE A C 1
ATOM 737 O O . PHE A 1 104 ? -10.747 -2.312 13.896 1.00 92.88 104 PHE A O 1
ATOM 744 N N . THR A 1 105 ? -12.024 -3.400 15.402 1.00 91.62 105 THR A N 1
ATOM 745 C CA . THR A 1 105 ? -11.982 -2.368 16.439 1.00 91.62 105 THR A CA 1
ATOM 746 C C . THR A 1 105 ? -11.169 -2.817 17.651 1.00 91.62 105 THR A C 1
ATOM 748 O O . THR A 1 105 ? -11.248 -3.976 18.059 1.00 91.62 105 THR A O 1
ATOM 751 N N . LEU A 1 106 ? -10.435 -1.890 18.265 1.00 90.12 106 LEU A N 1
ATOM 752 C CA . LEU A 1 106 ? -9.716 -2.059 19.529 1.00 90.12 106 LEU A CA 1
ATOM 753 C C . LEU A 1 106 ? -10.138 -0.952 20.496 1.00 90.12 106 LEU A C 1
ATOM 755 O O . LEU A 1 106 ? -9.678 0.185 20.389 1.00 90.12 106 LEU A O 1
ATOM 759 N N . GLY A 1 107 ? -11.035 -1.268 21.431 1.00 89.94 107 GLY A N 1
ATOM 760 C CA . GLY A 1 107 ? -11.665 -0.242 22.265 1.00 89.94 107 GLY A CA 1
ATOM 761 C C . GLY A 1 107 ? -12.364 0.801 21.388 1.00 89.94 107 GLY A C 1
ATOM 762 O O . GLY A 1 107 ? -13.202 0.443 20.565 1.00 89.94 107 GLY A O 1
ATOM 763 N N . ASN A 1 108 ? -11.959 2.067 21.514 1.00 86.62 108 ASN A N 1
ATOM 764 C CA . ASN A 1 108 ? -12.534 3.190 20.763 1.00 86.62 108 ASN A CA 1
ATOM 765 C C . ASN A 1 108 ? -11.748 3.521 19.483 1.00 86.62 108 ASN A C 1
ATOM 767 O O . ASN A 1 108 ? -11.766 4.658 19.016 1.00 86.62 108 ASN A O 1
ATOM 771 N N . TYR A 1 109 ? -11.014 2.550 18.937 1.00 86.38 109 TYR A N 1
ATOM 772 C CA . TYR A 1 109 ? -10.254 2.702 17.702 1.00 86.38 109 TYR A CA 1
ATOM 773 C C . TYR A 1 109 ? -10.734 1.719 16.642 1.00 86.38 109 TYR A C 1
ATOM 775 O O . TYR A 1 109 ? -10.862 0.532 16.918 1.00 86.38 109 TYR A O 1
ATOM 783 N N . THR A 1 110 ? -10.940 2.191 15.416 1.00 87.25 110 THR A N 1
ATOM 784 C CA . THR A 1 110 ? -11.252 1.364 14.244 1.00 87.25 110 THR A CA 1
ATOM 785 C C . THR A 1 110 ? -10.070 1.368 13.289 1.00 87.25 110 THR A C 1
ATOM 787 O O . THR A 1 110 ? -9.536 2.431 12.974 1.00 87.25 110 THR A O 1
ATOM 790 N N . LEU A 1 111 ? -9.657 0.189 12.822 1.00 88.56 111 LEU A N 1
ATOM 791 C CA . LEU A 1 111 ? -8.672 0.080 11.750 1.00 88.56 111 LEU A CA 1
ATOM 792 C C . LEU A 1 111 ? -9.238 0.739 10.492 1.00 88.56 111 LEU A C 1
ATOM 794 O O . LEU A 1 111 ? -10.297 0.330 10.015 1.00 88.56 111 LEU A O 1
ATOM 798 N N . ASN A 1 112 ? -8.532 1.736 9.964 1.00 83.62 112 ASN A N 1
ATOM 799 C CA . ASN A 1 112 ? -8.978 2.534 8.830 1.00 83.62 112 ASN A CA 1
ATOM 800 C C . ASN A 1 112 ? -8.189 2.264 7.553 1.00 83.62 112 ASN A C 1
ATOM 802 O O . ASN A 1 112 ? -8.786 2.248 6.482 1.00 83.62 112 ASN A O 1
ATOM 806 N N . ASN A 1 113 ? -6.888 1.996 7.672 1.00 88.25 113 ASN A N 1
ATOM 807 C CA . ASN A 1 113 ? -6.028 1.708 6.532 1.00 88.25 113 ASN A CA 1
ATOM 808 C C . ASN A 1 113 ? -4.917 0.709 6.895 1.00 88.25 113 ASN A C 1
ATOM 810 O O . ASN A 1 113 ? -4.484 0.623 8.049 1.00 88.25 113 ASN A O 1
ATOM 814 N N . VAL A 1 114 ? -4.457 -0.037 5.893 1.00 92.12 114 VAL A N 1
ATOM 815 C CA . VAL A 1 114 ? -3.325 -0.960 5.974 1.00 92.12 114 VAL A CA 1
ATOM 816 C C . VAL A 1 114 ? -2.306 -0.578 4.906 1.00 92.12 114 VAL A C 1
ATOM 818 O O . VAL A 1 114 ? -2.631 -0.534 3.721 1.00 92.12 114 VAL A O 1
ATOM 821 N N . ARG A 1 115 ? -1.060 -0.325 5.323 1.00 92.69 115 ARG A N 1
ATOM 822 C CA . ARG A 1 115 ? 0.042 0.072 4.436 1.00 92.69 115 ARG A CA 1
ATOM 823 C C . ARG A 1 115 ? 1.202 -0.900 4.517 1.00 92.69 115 ARG A C 1
ATOM 825 O O . ARG A 1 115 ? 1.754 -1.104 5.595 1.00 92.69 115 ARG A O 1
ATOM 832 N N . LEU A 1 116 ? 1.619 -1.445 3.384 1.00 94.12 116 LEU A N 1
ATOM 833 C CA . LEU A 1 116 ? 2.870 -2.186 3.246 1.00 94.12 116 LEU A CA 1
ATOM 834 C C . LEU A 1 116 ? 3.855 -1.272 2.535 1.00 94.12 116 LEU A C 1
ATOM 836 O O . LEU A 1 116 ? 3.530 -0.745 1.475 1.00 94.12 116 LEU A O 1
ATOM 840 N N . TYR A 1 117 ? 5.039 -1.055 3.095 1.00 93.06 117 TYR A N 1
ATOM 841 C CA . TYR A 1 117 ? 5.972 -0.112 2.496 1.00 93.06 117 TYR A CA 1
ATOM 842 C C . TYR A 1 117 ? 7.441 -0.494 2.669 1.00 93.06 117 TYR A C 1
ATOM 844 O O . TYR A 1 117 ? 7.850 -1.078 3.674 1.00 93.06 117 TYR A O 1
ATOM 852 N N . TRP A 1 118 ? 8.238 -0.112 1.676 1.00 93.19 118 TRP A N 1
ATOM 853 C CA . TRP A 1 118 ? 9.692 -0.230 1.637 1.00 93.19 118 TRP A CA 1
ATOM 854 C C . TRP A 1 118 ? 10.273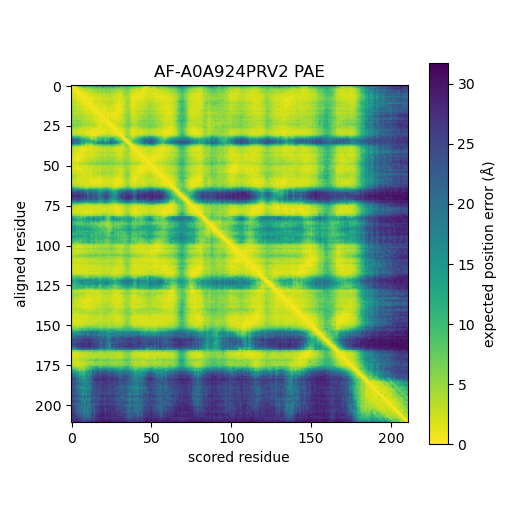 1.166 1.499 1.00 93.19 118 TRP A C 1
ATOM 856 O O . TRP A 1 118 ? 9.780 1.954 0.697 1.00 93.19 118 TRP A O 1
ATOM 866 N N . ILE A 1 119 ? 11.301 1.471 2.289 1.00 89.62 119 ILE A N 1
ATOM 867 C CA . ILE A 1 119 ? 11.970 2.774 2.287 1.00 89.62 119 ILE A CA 1
ATOM 868 C C . ILE A 1 119 ? 13.463 2.537 2.118 1.00 89.62 119 ILE A C 1
ATOM 870 O O . ILE A 1 119 ? 14.023 1.655 2.771 1.00 89.62 119 ILE A O 1
ATOM 874 N N . GLY A 1 120 ? 14.103 3.331 1.267 1.00 86.69 120 GLY A N 1
ATOM 875 C CA . GLY A 1 120 ? 15.539 3.278 1.061 1.00 86.69 120 GLY A CA 1
ATOM 876 C C . GLY A 1 120 ? 16.293 3.623 2.341 1.00 86.69 120 GLY A C 1
ATOM 877 O O . GLY A 1 120 ? 15.832 4.419 3.154 1.00 86.69 120 GLY A O 1
ATOM 878 N N . GLY A 1 121 ? 17.448 3.004 2.562 1.00 74.88 121 GLY A N 1
ATOM 879 C CA . GLY A 1 121 ? 18.345 3.390 3.657 1.00 74.88 121 GLY A CA 1
ATOM 880 C C . GLY A 1 121 ? 17.876 3.036 5.072 1.00 74.88 121 GLY A C 1
ATOM 881 O O . GLY A 1 121 ? 18.533 3.410 6.045 1.00 74.88 121 GLY A O 1
ATOM 882 N N . ILE A 1 122 ? 16.783 2.280 5.221 1.00 70.00 122 ILE A N 1
ATOM 883 C CA . ILE A 1 122 ? 16.489 1.588 6.483 1.00 70.00 122 ILE A CA 1
ATOM 884 C C . ILE A 1 122 ? 17.490 0.443 6.685 1.00 70.00 122 ILE A C 1
ATOM 886 O O . ILE A 1 122 ? 17.992 -0.128 5.720 1.00 70.00 122 ILE A O 1
ATOM 890 N N . THR A 1 123 ? 17.792 0.086 7.936 1.00 63.53 123 THR A N 1
ATOM 891 C CA . THR A 1 123 ? 18.726 -1.005 8.256 1.00 63.53 123 THR A CA 1
ATOM 892 C C . THR A 1 123 ? 18.355 -2.293 7.511 1.00 63.53 123 THR A C 1
ATOM 894 O O . THR A 1 123 ? 17.262 -2.819 7.700 1.00 63.53 123 THR A O 1
ATOM 897 N N . GLY A 1 124 ? 19.268 -2.794 6.670 1.00 65.50 124 GLY A N 1
ATOM 898 C CA . GLY A 1 124 ? 19.055 -3.988 5.839 1.00 65.50 124 GLY A CA 1
ATOM 899 C C . GLY A 1 124 ? 18.397 -3.733 4.473 1.00 65.50 124 GLY A C 1
ATOM 900 O O . GLY A 1 124 ? 18.230 -4.681 3.711 1.00 65.50 124 GLY A O 1
ATOM 901 N N . GLY A 1 125 ? 18.047 -2.485 4.149 1.00 66.25 125 GLY A N 1
ATOM 902 C CA . GLY A 1 125 ? 17.537 -2.059 2.844 1.00 66.25 125 GLY A CA 1
ATOM 903 C C . GLY A 1 125 ? 18.594 -1.338 2.003 1.00 66.25 125 GLY A C 1
ATOM 904 O O . GLY A 1 125 ? 19.526 -0.725 2.527 1.00 66.25 125 GLY A O 1
ATOM 905 N N . ALA A 1 126 ? 18.447 -1.394 0.681 1.00 75.19 126 ALA A N 1
ATOM 906 C CA . ALA A 1 126 ? 19.277 -0.616 -0.238 1.00 75.19 126 ALA A CA 1
ATOM 907 C C . ALA A 1 126 ? 18.873 0.871 -0.206 1.00 75.19 126 ALA A C 1
ATOM 909 O O . ALA A 1 126 ? 17.707 1.192 0.002 1.00 75.19 126 ALA A O 1
ATOM 910 N N . PHE A 1 127 ? 19.825 1.793 -0.382 1.00 74.25 127 PHE A N 1
ATOM 911 C CA . PHE A 1 127 ? 19.550 3.240 -0.332 1.00 74.25 127 PHE A CA 1
ATOM 912 C C . PHE A 1 127 ? 18.787 3.757 -1.558 1.00 74.25 127 PHE A C 1
ATOM 914 O O . PHE A 1 127 ? 17.939 4.626 -1.393 1.00 74.25 127 PHE A O 1
ATOM 921 N N . ASN A 1 128 ? 19.032 3.170 -2.733 1.00 80.00 128 ASN A N 1
ATOM 922 C CA . ASN A 1 128 ? 18.335 3.462 -3.984 1.00 80.00 128 ASN A CA 1
ATOM 923 C C . ASN A 1 128 ? 18.043 2.133 -4.696 1.00 80.00 128 ASN A C 1
ATOM 925 O O . ASN A 1 128 ? 18.943 1.543 -5.294 1.00 80.00 128 ASN A O 1
ATOM 929 N N . PHE A 1 129 ? 16.834 1.608 -4.543 1.00 87.19 129 PHE A N 1
ATOM 930 C CA . PHE A 1 129 ? 16.416 0.319 -5.100 1.00 87.19 129 PHE A CA 1
ATOM 931 C C . PHE A 1 129 ? 15.417 0.450 -6.254 1.00 87.19 129 PHE A C 1
ATOM 933 O O . PHE A 1 129 ? 15.063 -0.558 -6.862 1.00 87.19 129 PHE A O 1
ATOM 940 N N . LEU A 1 130 ? 14.976 1.667 -6.566 1.00 90.25 130 LEU A N 1
ATOM 941 C CA . LEU A 1 130 ? 14.125 1.978 -7.704 1.00 90.25 130 LEU A CA 1
ATOM 942 C C . LEU A 1 130 ? 14.968 2.517 -8.862 1.00 90.25 130 LEU A C 1
ATOM 944 O O . LEU A 1 130 ? 15.811 3.398 -8.695 1.00 90.25 130 LEU A O 1
ATOM 948 N N . VAL A 1 131 ? 14.707 2.009 -10.066 1.00 88.25 131 VAL A N 1
ATOM 949 C CA . VAL A 1 131 ? 15.357 2.486 -11.299 1.00 88.25 131 VAL A CA 1
ATOM 950 C C . VAL A 1 131 ? 14.718 3.791 -11.775 1.00 88.25 131 VAL A C 1
ATOM 952 O O . VAL A 1 131 ? 15.421 4.739 -12.113 1.00 88.25 131 VAL A O 1
ATOM 955 N N . ASP A 1 132 ? 13.389 3.850 -11.745 1.00 90.88 132 ASP A N 1
ATOM 956 C CA . ASP A 1 132 ? 12.570 5.015 -12.077 1.00 90.88 132 ASP A CA 1
ATOM 957 C C . ASP A 1 132 ? 11.325 5.063 -11.163 1.00 90.88 132 ASP A C 1
ATOM 959 O O . ASP A 1 132 ? 11.286 4.396 -10.125 1.00 90.88 132 ASP A O 1
ATOM 963 N N . SER A 1 133 ? 10.332 5.888 -11.497 1.00 92.19 133 SER A N 1
ATOM 964 C CA . SER A 1 133 ? 9.084 5.989 -10.729 1.00 92.19 133 SER A CA 1
ATOM 965 C C . SER A 1 133 ? 8.018 4.958 -11.128 1.00 92.19 133 SER A C 1
ATOM 967 O O . SER A 1 133 ? 6.894 5.069 -10.645 1.00 92.19 133 SER A O 1
ATOM 969 N N . SER A 1 134 ? 8.335 3.990 -11.998 1.00 93.81 134 SER A N 1
ATOM 970 C CA . SER A 1 134 ? 7.411 2.929 -12.417 1.00 93.81 134 SER A CA 1
ATOM 971 C C . SER A 1 134 ? 7.174 1.887 -11.321 1.00 93.81 134 SER A C 1
ATOM 973 O O . SER A 1 134 ? 7.962 1.746 -10.382 1.00 93.81 134 SER A O 1
ATOM 975 N N . LEU A 1 135 ? 6.064 1.145 -11.428 1.00 93.31 135 LEU A N 1
ATOM 976 C CA . LEU A 1 135 ? 5.856 -0.030 -10.587 1.00 93.31 135 LEU A CA 1
ATOM 977 C C . LEU A 1 135 ? 6.886 -1.105 -10.951 1.00 93.31 135 LEU A C 1
ATO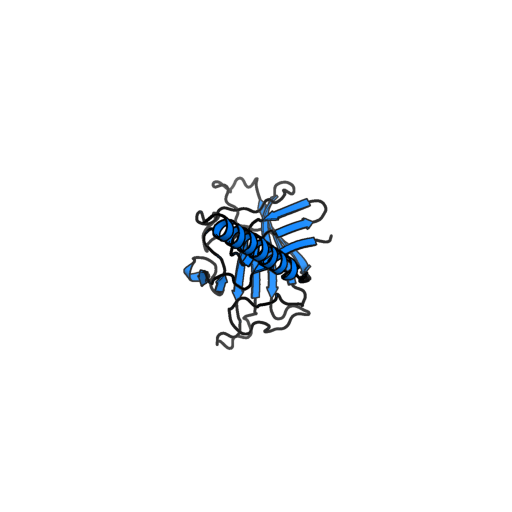M 979 O O . LEU A 1 135 ? 6.955 -1.495 -12.119 1.00 93.31 135 LEU A O 1
ATOM 983 N N . PRO A 1 136 ? 7.662 -1.620 -9.983 1.00 93.25 136 PRO A N 1
ATOM 984 C CA . PRO A 1 136 ? 8.592 -2.695 -10.279 1.00 93.25 136 PRO A CA 1
ATOM 985 C C . PRO A 1 136 ? 7.829 -3.977 -10.626 1.00 93.25 136 PRO A C 1
ATOM 987 O O . PRO A 1 136 ? 6.750 -4.233 -10.101 1.00 93.25 136 PRO A O 1
ATOM 990 N N . ALA A 1 137 ? 8.407 -4.819 -11.483 1.00 91.88 137 ALA A N 1
ATOM 991 C CA . ALA A 1 137 ? 7.802 -6.108 -11.833 1.00 91.88 137 ALA A CA 1
ATOM 992 C C . ALA A 1 137 ? 7.631 -7.024 -10.606 1.00 91.88 137 ALA A C 1
ATOM 994 O O . ALA A 1 137 ? 6.654 -7.764 -10.506 1.00 91.88 137 ALA A O 1
ATOM 995 N N . GLU A 1 138 ? 8.562 -6.930 -9.657 1.00 91.25 138 GLU A N 1
ATOM 996 C CA . GLU A 1 138 ? 8.549 -7.656 -8.392 1.00 91.25 138 GLU A CA 1
ATOM 997 C C . GLU A 1 138 ? 8.728 -6.683 -7.226 1.00 91.25 138 GLU A C 1
ATOM 999 O O . GLU A 1 138 ? 9.449 -5.688 -7.322 1.00 91.25 138 GLU A O 1
ATOM 1004 N N . LEU A 1 139 ? 8.082 -6.978 -6.098 1.00 92.00 139 LEU A N 1
ATOM 1005 C CA . LEU A 1 139 ? 8.275 -6.202 -4.876 1.00 92.00 139 LEU A CA 1
ATOM 1006 C C . LEU A 1 139 ? 9.665 -6.471 -4.277 1.00 92.00 139 LEU A C 1
ATOM 1008 O O . LEU A 1 139 ? 10.211 -7.561 -4.459 1.00 92.00 139 LEU A O 1
ATOM 1012 N N . PRO A 1 140 ? 10.247 -5.518 -3.525 1.00 90.31 140 PRO A N 1
ATOM 1013 C CA . PRO A 1 140 ? 11.585 -5.697 -2.983 1.00 90.31 140 PRO A CA 1
ATOM 1014 C C . PRO A 1 140 ? 11.687 -6.904 -2.043 1.00 90.31 140 PRO A C 1
ATOM 1016 O O . PRO A 1 140 ? 10.881 -7.071 -1.127 1.00 90.31 140 PRO A O 1
ATOM 1019 N N . ALA A 1 141 ? 12.737 -7.708 -2.230 1.00 87.06 141 ALA A N 1
ATOM 1020 C CA . ALA A 1 141 ? 12.983 -8.916 -1.438 1.00 87.06 141 ALA A CA 1
ATOM 1021 C C . ALA A 1 141 ? 13.499 -8.635 -0.011 1.00 87.06 141 ALA A C 1
ATOM 1023 O O . ALA A 1 141 ? 13.503 -9.529 0.838 1.00 87.06 141 ALA A O 1
ATOM 1024 N N . PHE A 1 142 ? 13.959 -7.410 0.266 1.00 87.94 142 PHE A N 1
ATOM 1025 C CA . PHE A 1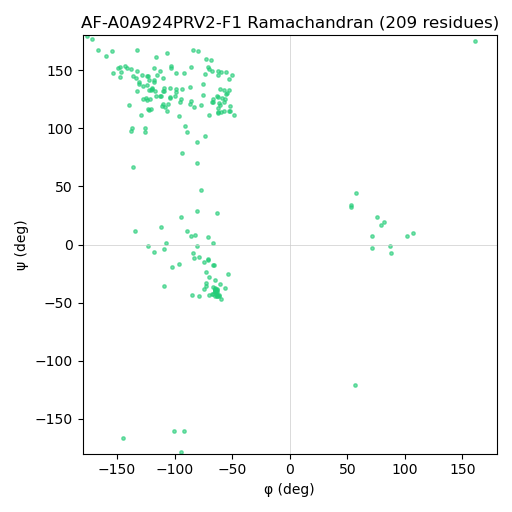 142 ? 14.389 -7.016 1.606 1.00 87.94 142 PHE A CA 1
ATOM 1026 C C . PHE A 1 142 ? 13.195 -6.668 2.503 1.00 87.94 142 PHE A C 1
ATOM 1028 O O . PHE A 1 142 ? 12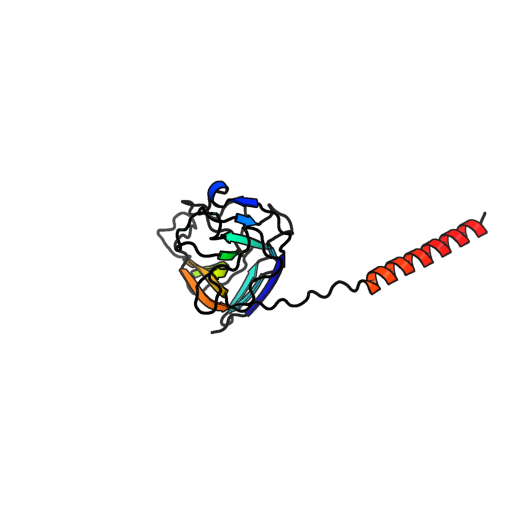.063 -6.488 2.050 1.00 87.94 142 PHE A O 1
ATOM 1035 N N . GLN A 1 143 ? 13.459 -6.573 3.805 1.00 90.38 143 GLN A N 1
ATOM 1036 C CA . GLN A 1 143 ? 12.416 -6.343 4.796 1.00 90.38 143 GLN A CA 1
ATOM 1037 C C . GLN A 1 143 ? 11.777 -4.958 4.646 1.00 90.38 143 GLN A C 1
ATOM 1039 O O . GLN A 1 143 ? 12.450 -3.933 4.748 1.00 90.38 143 GLN A O 1
ATOM 1044 N N . GLY A 1 144 ? 10.461 -4.939 4.462 1.00 91.38 144 GLY A N 1
ATOM 1045 C CA . GLY A 1 144 ? 9.644 -3.736 4.526 1.00 91.38 144 GLY A CA 1
ATOM 1046 C C . GLY A 1 144 ? 9.080 -3.494 5.927 1.00 91.38 144 GLY A C 1
ATOM 1047 O O . GLY A 1 144 ? 9.516 -4.058 6.941 1.00 91.38 144 GLY A O 1
ATOM 1048 N N . ARG A 1 145 ? 8.031 -2.681 5.973 1.00 92.31 145 ARG A N 1
ATOM 1049 C CA . ARG A 1 145 ? 7.218 -2.425 7.160 1.00 92.31 145 ARG A CA 1
ATOM 1050 C C . ARG A 1 145 ? 5.742 -2.536 6.817 1.00 92.31 145 ARG A C 1
ATOM 1052 O O . ARG A 1 145 ? 5.321 -2.216 5.710 1.00 92.31 145 ARG A O 1
ATOM 1059 N N . LEU A 1 146 ? 4.966 -2.956 7.803 1.00 93.50 146 LEU A N 1
ATOM 1060 C CA . LEU A 1 146 ? 3.513 -2.922 7.769 1.00 93.50 146 LEU A CA 1
ATOM 1061 C C . LEU A 1 146 ? 3.036 -1.852 8.750 1.00 93.50 146 LEU A C 1
ATOM 1063 O O . LEU A 1 146 ? 3.489 -1.828 9.890 1.00 93.50 146 LEU A O 1
ATOM 1067 N N . ALA A 1 147 ? 2.127 -0.985 8.331 1.00 92.81 147 ALA A N 1
ATOM 1068 C CA . ALA A 1 147 ? 1.479 -0.002 9.181 1.00 92.81 147 ALA A CA 1
ATOM 1069 C C . ALA A 1 147 ? -0.034 -0.218 9.187 1.00 92.81 147 ALA A C 1
ATOM 1071 O O . ALA A 1 147 ? -0.658 -0.369 8.139 1.00 92.81 147 ALA A O 1
ATOM 1072 N N . PHE A 1 148 ? -0.608 -0.198 10.383 1.00 92.44 148 PHE A N 1
ATOM 1073 C CA . PHE A 1 148 ? -2.042 -0.150 10.613 1.00 92.44 148 PHE A CA 1
ATOM 1074 C C . PHE A 1 148 ? -2.410 1.222 11.130 1.00 92.44 148 PHE A C 1
ATOM 1076 O O . PHE A 1 148 ? -1.943 1.642 12.186 1.00 92.44 148 PHE A O 1
ATOM 1083 N N . ASP A 1 149 ? -3.244 1.909 10.370 1.00 88.31 149 ASP A N 1
ATOM 1084 C CA . ASP A 1 149 ? -3.708 3.247 10.674 1.00 88.31 149 ASP A CA 1
ATOM 1085 C C . ASP A 1 149 ? -5.057 3.153 11.370 1.00 88.31 149 ASP A C 1
ATOM 1087 O O . ASP A 1 149 ? -6.057 2.757 10.764 1.00 88.31 149 ASP A O 1
ATOM 1091 N N . PHE A 1 150 ? -5.081 3.496 12.654 1.00 86.44 150 PHE A N 1
ATOM 1092 C CA . PHE A 1 150 ? -6.297 3.495 13.448 1.00 86.44 150 PHE A CA 1
ATOM 1093 C C . PHE A 1 150 ? -6.897 4.886 13.574 1.00 86.44 150 PHE A C 1
ATOM 1095 O O . PHE A 1 150 ? -6.211 5.904 13.669 1.00 86.44 150 PHE A O 1
ATOM 1102 N N . VAL A 1 151 ? -8.217 4.884 13.654 1.00 79.94 151 VAL A N 1
ATOM 1103 C CA . VAL A 1 151 ? -9.068 6.051 13.795 1.00 79.94 151 VAL A CA 1
ATOM 1104 C C . VAL A 1 151 ? -9.804 5.964 15.116 1.00 79.94 151 VAL A C 1
ATOM 1106 O O . VAL A 1 151 ? -10.413 4.938 15.403 1.00 79.94 151 VAL A O 1
ATOM 1109 N N . ARG A 1 152 ? -9.800 7.047 15.891 1.00 79.19 152 ARG A N 1
ATOM 1110 C CA . ARG A 1 152 ? -10.595 7.142 17.113 1.00 79.19 152 ARG A CA 1
ATOM 1111 C C . ARG A 1 152 ? -12.078 7.376 16.786 1.00 79.19 152 ARG A C 1
ATOM 1113 O O . ARG A 1 152 ? -12.397 8.283 16.023 1.00 79.19 152 ARG A O 1
ATOM 1120 N N . THR A 1 153 ? -12.977 6.571 17.351 1.00 75.62 153 THR A N 1
ATOM 1121 C CA . THR A 1 153 ? -14.422 6.583 17.046 1.00 75.62 153 THR A CA 1
ATOM 1122 C C . THR A 1 153 ? -15.267 7.412 18.008 1.00 75.62 153 THR A C 1
ATOM 1124 O O . THR A 1 153 ? -16.414 7.708 17.701 1.00 75.62 153 THR A O 1
ATOM 1127 N N . ASP A 1 154 ? -14.738 7.759 19.179 1.00 74.44 154 ASP A N 1
ATOM 1128 C CA . ASP A 1 154 ? -15.454 8.431 20.273 1.00 74.44 154 ASP A CA 1
ATOM 1129 C C . ASP A 1 154 ? -14.979 9.870 20.513 1.00 74.44 154 ASP A C 1
ATOM 1131 O O . ASP A 1 154 ? -15.238 10.424 21.577 1.00 74.44 154 ASP A O 1
ATOM 1135 N N . ASP A 1 155 ? -14.233 10.469 19.584 1.00 65.62 155 ASP A N 1
ATOM 1136 C CA . ASP A 1 155 ? -13.717 11.822 19.771 1.00 65.62 155 ASP A CA 1
ATOM 1137 C C . ASP A 1 155 ? -14.873 12.842 19.704 1.00 65.62 155 ASP A C 1
ATOM 1139 O O . ASP A 1 155 ? -15.445 13.047 18.637 1.00 65.62 155 ASP A O 1
ATOM 1143 N N . PRO A 1 156 ? -15.245 13.513 20.808 1.00 57.00 156 PRO A N 1
ATOM 1144 C CA . PRO A 1 156 ? -16.372 14.445 20.813 1.00 57.00 156 PRO A CA 1
ATOM 1145 C C . PRO A 1 156 ? -16.080 15.736 20.033 1.00 57.00 156 PRO A C 1
ATOM 1147 O O . PRO A 1 156 ? -16.999 16.498 19.739 1.00 57.00 156 PRO A O 1
ATOM 1150 N N . THR A 1 157 ? -14.814 15.999 19.689 1.00 59.56 157 THR A N 1
ATOM 1151 C CA . THR A 1 157 ? -14.422 17.117 18.816 1.00 59.56 157 THR A CA 1
ATOM 1152 C C . THR A 1 157 ? -14.565 16.766 17.333 1.00 59.56 157 THR A C 1
ATOM 1154 O O . THR A 1 157 ? -14.570 17.648 16.471 1.00 59.56 157 THR A O 1
ATOM 1157 N N . ASN A 1 158 ? -14.779 15.482 17.037 1.00 55.41 158 ASN A N 1
ATOM 1158 C CA . ASN A 1 158 ? -15.037 14.953 15.713 1.00 55.41 158 ASN A CA 1
ATOM 1159 C C . ASN A 1 158 ? -16.509 15.142 15.306 1.00 55.41 158 ASN A C 1
ATOM 1161 O O . ASN A 1 158 ? -17.293 14.202 15.187 1.00 55.41 158 ASN A O 1
ATOM 1165 N N . THR A 1 159 ? -16.891 16.388 15.052 1.00 50.69 159 THR A N 1
ATOM 1166 C CA . THR A 1 159 ? -18.253 16.768 14.639 1.00 50.69 159 THR A CA 1
ATOM 1167 C C . THR A 1 159 ? -18.629 16.332 13.211 1.00 50.69 159 THR A C 1
ATOM 1169 O O . THR A 1 159 ? -19.711 16.673 12.738 1.00 50.69 159 THR A O 1
ATOM 1172 N N . ALA A 1 160 ? -17.778 15.556 12.524 1.00 51.66 160 ALA A N 1
ATOM 1173 C CA . ALA A 1 160 ? -17.947 15.195 11.115 1.00 51.66 160 ALA A CA 1
ATOM 1174 C C . ALA A 1 160 ? -17.719 13.701 10.776 1.00 51.66 160 ALA A C 1
ATOM 1176 O O . ALA A 1 160 ? -17.633 13.375 9.595 1.00 51.66 160 ALA A O 1
ATOM 1177 N N . ASN A 1 161 ? -17.624 12.776 11.749 1.00 43.88 161 ASN A N 1
ATOM 1178 C CA . ASN A 1 161 ? -17.183 11.380 11.499 1.00 43.88 161 ASN A CA 1
ATOM 1179 C C . ASN A 1 161 ? -15.822 11.304 10.760 1.00 43.88 161 ASN A C 1
ATOM 1181 O O . ASN A 1 161 ? -15.543 10.408 9.969 1.00 43.88 161 ASN A O 1
ATOM 1185 N N . VAL A 1 162 ? -14.972 12.283 11.033 1.00 44.91 162 VAL A N 1
ATOM 1186 C CA . VAL A 1 162 ? -13.659 12.582 10.473 1.00 44.91 162 VAL A CA 1
ATOM 1187 C C . VAL A 1 162 ? -12.558 12.065 11.387 1.00 44.91 162 VAL A C 1
ATOM 1189 O O . VAL A 1 162 ? -12.532 12.411 12.564 1.00 44.91 162 VAL A O 1
ATOM 1192 N N . PRO A 1 163 ? -11.559 11.347 10.881 1.00 48.62 163 PRO A N 1
ATOM 1193 C CA . PRO A 1 163 ? -10.398 11.095 11.702 1.00 48.62 163 PRO A CA 1
ATOM 1194 C C . PRO A 1 163 ? -9.136 11.593 11.025 1.00 48.62 163 PRO A C 1
ATOM 1196 O O . PRO A 1 163 ? -8.708 11.064 10.003 1.00 48.62 163 PRO A O 1
ATOM 1199 N N . TYR A 1 164 ? -8.485 12.575 11.642 1.00 55.50 164 TYR A N 1
ATOM 1200 C CA . TYR A 1 164 ? -7.104 12.863 11.283 1.00 55.50 164 TYR A CA 1
ATOM 1201 C C . TYR A 1 164 ? -6.212 13.108 12.490 1.00 55.50 164 TYR A C 1
ATOM 1203 O O . TYR A 1 164 ? -5.654 14.175 12.682 1.00 55.50 164 TYR A O 1
ATOM 1211 N N . TYR A 1 165 ? -6.025 12.038 13.254 1.00 52.06 165 TYR A N 1
ATOM 1212 C CA . TYR A 1 165 ? -4.695 11.623 13.683 1.00 52.06 165 TYR A CA 1
ATOM 1213 C C . TYR A 1 165 ? -4.674 10.110 13.512 1.00 52.06 165 TYR A C 1
ATOM 1215 O O . TYR A 1 165 ? -5.278 9.384 14.304 1.00 52.06 165 TYR A O 1
ATOM 1223 N N . SER A 1 166 ? -4.069 9.635 12.422 1.00 61.34 166 SER A N 1
ATOM 1224 C CA . SER A 1 166 ? -3.851 8.202 12.267 1.00 61.34 166 SER A CA 1
ATOM 1225 C C . SER A 1 166 ? -2.985 7.742 13.433 1.00 61.34 166 SER A C 1
ATOM 1227 O O . SER A 1 166 ? -1.836 8.163 13.576 1.00 61.34 166 SER A O 1
ATOM 1229 N N . ASN A 1 167 ? -3.555 6.915 14.302 1.00 79.75 167 ASN A N 1
ATOM 1230 C CA . ASN A 1 167 ? -2.789 6.232 15.327 1.00 79.75 167 ASN A CA 1
ATOM 1231 C C . ASN A 1 167 ? -2.141 5.038 14.636 1.00 79.75 167 ASN A C 1
ATOM 1233 O O . ASN A 1 167 ? -2.740 3.969 14.524 1.00 79.75 167 ASN A O 1
ATOM 1237 N N . THR A 1 168 ? -0.950 5.264 14.082 1.00 88.19 168 THR A N 1
ATOM 1238 C CA . THR A 1 168 ? -0.266 4.259 13.276 1.00 88.19 168 THR A CA 1
ATOM 1239 C C . THR A 1 168 ? 0.494 3.280 14.165 1.00 88.19 168 THR A C 1
ATOM 1241 O O . THR A 1 168 ? 1.458 3.645 14.836 1.00 88.19 168 THR A O 1
ATOM 1244 N N . VAL A 1 169 ? 0.120 2.005 14.106 1.00 91.00 169 VAL A N 1
ATOM 1245 C CA . VAL A 1 169 ? 0.903 0.899 14.668 1.00 91.00 169 VAL A CA 1
ATOM 1246 C C . VAL A 1 169 ? 1.765 0.313 13.558 1.00 91.00 169 VAL A C 1
ATOM 1248 O O . VAL A 1 169 ? 1.242 -0.117 12.535 1.00 91.00 169 VAL A O 1
ATOM 1251 N N . THR A 1 170 ? 3.086 0.293 13.747 1.00 92.19 170 THR A N 1
ATOM 1252 C CA . THR A 1 170 ? 4.028 -0.231 12.747 1.00 92.19 170 THR A CA 1
ATOM 1253 C C . THR A 1 170 ? 4.644 -1.551 13.198 1.00 92.19 170 THR A C 1
ATOM 1255 O O . THR A 1 170 ? 5.133 -1.668 14.319 1.00 92.19 170 THR A O 1
ATOM 1258 N N . PHE A 1 171 ? 4.689 -2.515 12.286 1.00 91.06 171 PHE A N 1
ATOM 1259 C CA . PHE A 1 171 ? 5.390 -3.784 12.416 1.00 91.06 171 PHE A CA 1
ATOM 1260 C C . PHE A 1 171 ? 6.588 -3.779 11.462 1.00 91.06 171 PHE A C 1
ATOM 1262 O O . PHE A 1 171 ? 6.439 -3.589 10.253 1.00 91.06 171 PHE A O 1
ATOM 1269 N N . GLY A 1 172 ? 7.789 -3.947 12.015 1.00 89.12 172 GLY A N 1
ATOM 1270 C CA . GLY A 1 172 ? 9.014 -4.115 11.232 1.00 89.12 172 GLY A CA 1
ATOM 1271 C C . GLY A 1 172 ? 9.222 -5.563 10.788 1.00 89.12 172 GLY A C 1
ATOM 1272 O O . GLY A 1 172 ? 8.574 -6.473 11.301 1.00 89.12 172 GLY A O 1
ATOM 1273 N N . GLY A 1 173 ? 10.153 -5.772 9.855 1.00 85.38 173 GLY A N 1
ATOM 1274 C CA . GLY A 1 173 ? 10.521 -7.114 9.399 1.00 85.38 173 GLY A CA 1
ATOM 1275 C C . GLY A 1 173 ? 9.499 -7.751 8.457 1.00 85.38 173 GLY A C 1
ATOM 1276 O O . GLY A 1 173 ? 9.448 -8.975 8.366 1.00 85.38 173 GLY A O 1
ATOM 1277 N N . LEU A 1 174 ? 8.678 -6.946 7.770 1.00 87.00 174 LEU A N 1
ATOM 1278 C CA . LEU A 1 174 ? 7.747 -7.451 6.762 1.00 87.00 174 LEU A CA 1
ATOM 1279 C C . LEU A 1 174 ? 8.547 -8.134 5.650 1.00 87.00 174 LEU A C 1
ATOM 1281 O O . LEU A 1 174 ? 9.350 -7.491 4.981 1.00 87.00 174 LEU A O 1
ATOM 1285 N N . SER A 1 175 ? 8.298 -9.418 5.430 1.00 88.31 175 SER A N 1
ATOM 1286 C CA . SER A 1 175 ? 8.811 -10.156 4.280 1.00 88.31 175 SER A CA 1
ATOM 1287 C C . SER A 1 175 ? 7.638 -10.502 3.376 1.00 88.31 175 SER A C 1
ATOM 1289 O O . SER A 1 175 ? 6.633 -11.037 3.846 1.00 88.31 175 SER A O 1
ATOM 1291 N N . VAL A 1 176 ? 7.755 -10.170 2.093 1.00 86.81 176 VAL A N 1
ATOM 1292 C CA . VAL A 1 176 ? 6.783 -10.558 1.071 1.00 86.81 176 VAL A CA 1
ATOM 1293 C C . VAL A 1 176 ? 7.418 -11.655 0.240 1.00 86.81 176 VAL A C 1
ATOM 1295 O O . VAL A 1 176 ? 8.485 -11.471 -0.339 1.00 86.81 176 VAL A O 1
ATOM 1298 N N . GLN A 1 177 ? 6.764 -12.808 0.208 1.00 83.50 177 GLN A N 1
ATOM 1299 C CA . GLN A 1 177 ? 7.169 -13.929 -0.622 1.00 83.50 177 GLN A CA 1
ATOM 1300 C C . GLN A 1 177 ? 6.180 -14.036 -1.771 1.00 83.50 177 GLN A C 1
ATOM 1302 O O . GLN A 1 177 ? 4.996 -14.303 -1.555 1.00 83.50 177 GLN A O 1
ATOM 1307 N N . ALA A 1 178 ? 6.664 -13.810 -2.992 1.00 75.75 178 ALA A N 1
ATOM 1308 C CA . ALA A 1 178 ? 5.880 -14.097 -4.178 1.00 75.75 178 ALA A CA 1
ATOM 1309 C C . ALA A 1 178 ? 5.607 -15.603 -4.205 1.00 75.75 178 ALA A C 1
ATOM 1311 O O . ALA A 1 178 ? 6.520 -16.419 -4.329 1.00 75.75 178 ALA A O 1
ATOM 1312 N N . THR A 1 179 ? 4.343 -15.976 -4.049 1.00 66.50 179 THR A N 1
ATOM 1313 C CA . THR A 1 179 ? 3.916 -17.335 -4.366 1.00 66.50 179 THR A CA 1
ATOM 1314 C C . THR A 1 179 ? 3.590 -17.315 -5.848 1.00 66.50 179 THR A C 1
ATOM 1316 O O . THR A 1 179 ? 2.768 -16.499 -6.262 1.00 66.50 179 THR A O 1
ATOM 1319 N N . ALA A 1 180 ? 4.259 -18.145 -6.653 1.00 56.62 180 ALA A N 1
ATOM 1320 C CA . ALA A 1 180 ? 3.918 -18.269 -8.064 1.00 56.62 180 ALA A CA 1
ATOM 1321 C C . ALA A 1 180 ? 2.415 -18.562 -8.158 1.00 56.62 180 ALA A C 1
ATOM 1323 O O . ALA A 1 180 ? 1.954 -19.584 -7.646 1.00 56.62 180 ALA A O 1
ATOM 1324 N N . VAL A 1 181 ? 1.647 -17.639 -8.743 1.00 52.09 181 VAL A N 1
ATOM 1325 C CA . VAL A 1 181 ? 0.252 -17.912 -9.086 1.00 52.09 181 VAL A CA 1
ATOM 1326 C C . VAL A 1 181 ? 0.327 -19.049 -10.099 1.00 52.09 181 VAL A C 1
ATOM 1328 O O . VAL A 1 181 ? 0.973 -18.852 -11.130 1.00 52.09 181 VAL A O 1
ATOM 1331 N N . PRO A 1 182 ? -0.236 -20.240 -9.824 1.00 48.00 182 PRO A N 1
ATOM 1332 C CA . PRO A 1 182 ? -0.220 -21.308 -10.806 1.00 48.00 182 PRO A CA 1
ATOM 1333 C C . PRO A 1 182 ? -0.889 -20.763 -12.064 1.00 48.00 182 PRO A C 1
ATOM 1335 O O . PRO A 1 182 ? -2.065 -20.391 -12.020 1.00 48.00 182 PRO A O 1
ATOM 1338 N N . GLU A 1 183 ? -0.141 -20.641 -13.161 1.00 48.19 183 GLU A N 1
ATOM 1339 C CA . GLU A 1 183 ? -0.761 -20.334 -14.443 1.00 48.19 183 GLU A CA 1
ATOM 1340 C C . GLU A 1 183 ? -1.840 -21.394 -14.665 1.00 48.19 183 GLU A C 1
ATOM 1342 O O . GLU A 1 183 ? -1.587 -22.586 -14.461 1.00 48.19 183 GLU A O 1
ATOM 1347 N N . ALA A 1 184 ? -3.062 -20.971 -15.008 1.00 54.94 184 ALA A N 1
ATOM 1348 C CA . ALA A 1 184 ? -4.112 -21.912 -15.371 1.00 54.94 184 ALA A CA 1
ATOM 1349 C C . ALA A 1 184 ? -3.524 -22.825 -16.445 1.00 54.94 184 ALA A C 1
ATOM 1351 O O . ALA A 1 184 ? -3.132 -22.316 -17.494 1.00 54.94 184 ALA A O 1
ATOM 1352 N N . GLU A 1 185 ? -3.379 -24.120 -16.138 1.00 57.16 185 GLU A N 1
ATOM 1353 C CA . GLU A 1 185 ? -2.495 -25.001 -16.896 1.00 57.16 185 GLU A CA 1
ATOM 1354 C C . GLU A 1 185 ? -2.767 -24.834 -18.389 1.00 57.16 185 GLU A C 1
ATOM 1356 O O . GLU A 1 185 ? -3.833 -25.199 -18.890 1.00 57.16 185 GLU A O 1
ATOM 1361 N N . THR A 1 186 ? -1.815 -24.254 -19.117 1.00 63.38 186 THR A N 1
ATOM 1362 C CA . THR A 1 186 ? -1.941 -23.970 -20.552 1.00 63.38 186 THR A CA 1
ATOM 1363 C C . THR A 1 186 ? -2.320 -25.237 -21.330 1.00 63.38 186 THR A C 1
ATOM 1365 O O . THR A 1 186 ? -3.002 -25.183 -22.355 1.00 63.38 186 THR A O 1
ATOM 1368 N N . TYR A 1 187 ? -1.971 -26.405 -20.782 1.00 59.72 187 TYR A N 1
ATOM 1369 C CA . TYR A 1 187 ? -2.397 -27.728 -21.224 1.00 59.72 187 TYR A CA 1
ATOM 1370 C C . TYR A 1 187 ? -3.912 -27.952 -21.159 1.00 59.72 187 TYR A C 1
ATOM 1372 O O . TYR A 1 187 ? -4.471 -28.461 -22.126 1.00 59.72 187 TYR A O 1
ATOM 1380 N N . LEU A 1 188 ? -4.600 -27.546 -20.087 1.00 65.06 188 LEU A N 1
ATOM 1381 C CA . LEU A 1 188 ? -6.058 -27.656 -19.968 1.00 65.06 188 LEU A CA 1
ATOM 1382 C C . LEU A 1 188 ? -6.762 -26.780 -21.008 1.00 65.06 188 LEU A C 1
ATOM 1384 O O . LEU A 1 188 ? -7.669 -27.253 -21.692 1.00 65.06 188 LEU A O 1
ATOM 1388 N N . MET A 1 189 ? -6.302 -25.543 -21.204 1.00 75.56 189 MET A N 1
ATOM 1389 C CA . MET A 1 189 ? -6.848 -24.645 -22.233 1.00 75.56 189 MET A CA 1
ATOM 1390 C C . MET A 1 189 ? -6.603 -25.187 -23.651 1.00 75.56 189 MET A C 1
ATOM 1392 O O . MET A 1 189 ? -7.496 -25.153 -24.500 1.00 75.56 189 MET A O 1
ATOM 1396 N N . THR A 1 190 ? -5.427 -25.771 -23.893 1.00 78.00 190 THR A N 1
ATOM 1397 C CA . THR A 1 190 ? -5.080 -26.412 -25.172 1.00 78.00 190 THR A CA 1
ATOM 1398 C C . THR A 1 190 ? -5.914 -27.673 -25.420 1.00 78.00 190 THR A C 1
ATOM 1400 O O . THR A 1 190 ? -6.420 -27.869 -26.524 1.00 78.00 190 THR A O 1
ATOM 1403 N N . LEU A 1 191 ? -6.122 -28.511 -24.399 1.00 75.94 191 LEU A N 1
ATOM 1404 C CA . LEU A 1 191 ? -6.950 -29.719 -24.479 1.00 75.94 191 LEU A CA 1
ATOM 1405 C C . LEU A 1 191 ? -8.420 -29.385 -24.727 1.00 75.94 191 LEU A C 1
ATOM 1407 O O . LEU A 1 191 ? -9.063 -30.033 -25.551 1.00 75.94 191 LEU A O 1
ATOM 1411 N N . VAL A 1 192 ? -8.945 -28.351 -24.069 1.00 81.25 192 VAL A N 1
ATOM 1412 C CA . VAL A 1 192 ? -10.300 -27.848 -24.319 1.00 81.25 192 VAL A CA 1
ATOM 1413 C C . VAL A 1 192 ? -10.419 -27.315 -25.752 1.00 81.25 192 VAL A C 1
ATOM 1415 O O . VAL A 1 192 ? -11.370 -27.664 -26.456 1.00 81.25 192 VAL A O 1
ATOM 1418 N N . GLY A 1 193 ? -9.430 -26.552 -26.230 1.00 79.38 193 GLY A N 1
ATOM 1419 C CA . GLY A 1 193 ? -9.369 -26.079 -27.617 1.00 79.38 193 GLY A CA 1
ATOM 1420 C C . GLY A 1 193 ? -9.344 -27.220 -28.646 1.00 79.38 193 GLY A C 1
ATOM 1421 O O . GLY A 1 193 ? -10.134 -27.227 -29.594 1.00 79.38 193 GLY A O 1
ATOM 1422 N N . LEU A 1 194 ? -8.504 -28.236 -28.430 1.00 82.62 194 LEU A N 1
ATOM 1423 C CA . LEU A 1 194 ? -8.427 -29.438 -29.271 1.00 82.62 194 LEU A CA 1
ATOM 1424 C C . LEU A 1 194 ? -9.715 -30.271 -29.217 1.00 82.62 194 LEU A C 1
ATOM 1426 O O . LEU A 1 194 ? -10.185 -30.762 -30.246 1.00 82.62 194 LEU A O 1
ATOM 1430 N N . GLY A 1 195 ? -10.323 -30.403 -28.038 1.00 79.69 195 GLY A N 1
ATOM 1431 C CA . GLY A 1 195 ? -11.598 -31.092 -27.849 1.00 79.69 195 GLY A CA 1
ATOM 1432 C C . GLY A 1 195 ? -12.728 -30.432 -28.640 1.00 79.69 195 GLY A C 1
ATOM 1433 O O . GLY A 1 195 ? -13.478 -31.115 -29.344 1.00 79.69 195 GLY A O 1
ATOM 1434 N N . MET A 1 196 ? -12.804 -29.098 -28.613 1.00 83.94 196 MET A N 1
ATOM 1435 C CA . MET A 1 196 ? -13.779 -28.341 -29.400 1.00 83.94 196 MET A CA 1
ATOM 1436 C C . MET A 1 196 ? -13.553 -28.478 -30.914 1.00 83.94 196 MET A C 1
ATOM 1438 O O . MET A 1 196 ? -14.522 -28.664 -31.652 1.00 83.94 196 MET A O 1
ATOM 1442 N N . LEU A 1 197 ? -12.300 -28.484 -31.385 1.00 82.94 197 LEU A N 1
ATOM 1443 C CA . LEU A 1 197 ? -11.961 -28.736 -32.795 1.00 82.94 197 LEU A CA 1
ATOM 1444 C C . LEU A 1 197 ? -12.366 -30.149 -33.256 1.00 82.94 197 LEU A C 1
ATOM 1446 O O . LEU A 1 197 ? -12.917 -30.325 -34.350 1.00 82.94 197 LEU A O 1
ATOM 1450 N N . CYS A 1 198 ? -12.168 -31.167 -32.416 1.00 78.81 198 CYS A N 1
ATOM 1451 C CA . CYS A 1 198 ? -12.621 -32.535 -32.687 1.00 78.81 198 CYS A CA 1
ATOM 1452 C C . CYS A 1 198 ? -14.155 -32.638 -32.778 1.00 78.81 198 CYS A C 1
ATOM 1454 O O . CYS A 1 198 ? -14.687 -33.341 -33.640 1.00 78.81 198 CYS A O 1
ATOM 1456 N N . ILE A 1 199 ? -14.891 -31.919 -31.927 1.00 83.88 199 ILE A N 1
ATOM 1457 C CA . ILE A 1 199 ? -16.362 -31.892 -31.972 1.00 83.88 199 ILE A CA 1
ATOM 1458 C C . ILE A 1 199 ? -16.858 -31.134 -33.212 1.00 83.88 199 ILE A C 1
ATOM 1460 O O . ILE A 1 199 ? -17.767 -31.606 -33.902 1.00 83.88 199 ILE A O 1
ATOM 1464 N N . ALA A 1 200 ? -16.248 -29.991 -33.536 1.00 80.31 200 ALA A N 1
ATOM 1465 C CA . ALA A 1 200 ? -16.597 -29.191 -34.707 1.00 80.31 200 ALA A CA 1
ATOM 1466 C C . ALA A 1 200 ? -16.353 -29.955 -36.021 1.00 80.31 200 ALA A C 1
ATOM 1468 O O . ALA A 1 200 ? -17.227 -29.993 -36.890 1.00 80.31 200 ALA A O 1
ATOM 1469 N N . SER A 1 201 ? -15.214 -30.644 -36.139 1.00 77.56 201 SER A N 1
ATOM 1470 C CA . SER A 1 201 ? -14.888 -31.465 -37.314 1.00 77.56 201 SER A CA 1
ATOM 1471 C C . SER A 1 201 ? -15.829 -32.666 -37.483 1.00 77.56 201 SER A C 1
ATOM 1473 O O . SER A 1 201 ? -16.241 -32.967 -38.606 1.00 77.56 201 SER A O 1
ATOM 1475 N N . ARG A 1 202 ? -16.257 -33.314 -36.388 1.00 77.00 202 ARG A N 1
ATOM 1476 C CA . ARG A 1 202 ? -17.283 -34.375 -36.433 1.00 77.00 202 ARG A CA 1
ATOM 1477 C C . ARG A 1 202 ? -18.637 -33.855 -36.917 1.00 77.00 202 ARG A C 1
ATOM 1479 O O . ARG A 1 202 ? -19.252 -34.486 -37.775 1.00 77.00 202 ARG A O 1
ATOM 1486 N N . ARG A 1 203 ? -19.075 -32.689 -36.431 1.00 76.25 203 ARG A N 1
ATOM 1487 C CA . ARG A 1 203 ? -20.332 -32.053 -36.871 1.00 76.25 203 ARG A CA 1
ATOM 1488 C C . ARG A 1 203 ? -20.307 -31.671 -38.352 1.00 76.25 203 ARG A C 1
ATOM 1490 O O . ARG A 1 203 ? -21.312 -31.836 -39.038 1.00 76.25 203 ARG A O 1
ATOM 1497 N N . HIS A 1 204 ? -19.166 -31.202 -38.858 1.00 71.38 204 HIS A N 1
ATOM 1498 C CA . HIS A 1 204 ? -19.020 -30.848 -40.271 1.00 71.38 204 HIS A CA 1
ATOM 1499 C C . HIS A 1 204 ? -19.117 -32.076 -41.188 1.00 71.38 204 HIS A C 1
ATOM 1501 O O . HIS A 1 204 ? -19.815 -32.036 -42.201 1.00 71.38 204 HIS A O 1
ATOM 1507 N N . LYS A 1 205 ? -18.482 -33.194 -40.809 1.00 69.00 205 LYS A N 1
ATOM 1508 C CA . LYS A 1 205 ? -18.581 -34.457 -41.560 1.00 69.00 205 LYS A CA 1
ATOM 1509 C C . LYS A 1 205 ? -19.999 -35.033 -41.559 1.00 69.00 205 LYS A C 1
ATOM 1511 O O . LYS A 1 205 ? -20.455 -35.505 -42.591 1.00 69.00 205 LYS A O 1
ATOM 1516 N N . GLN A 1 206 ? -20.718 -34.953 -40.436 1.00 67.25 206 GLN A N 1
ATOM 1517 C CA . GLN A 1 206 ? -22.113 -35.410 -40.363 1.00 67.25 206 GLN A CA 1
ATOM 1518 C C . GLN A 1 206 ? -23.053 -34.585 -41.250 1.00 67.25 206 GLN A C 1
ATOM 1520 O O . GLN A 1 206 ? -23.932 -35.153 -41.887 1.00 67.25 206 GLN A O 1
ATOM 1525 N N . ARG A 1 207 ? -22.845 -33.265 -41.344 1.00 60.59 207 ARG A N 1
ATOM 1526 C CA . ARG A 1 207 ? -23.623 -32.406 -42.251 1.00 60.59 207 ARG A CA 1
ATOM 1527 C C . ARG A 1 207 ? -23.356 -32.697 -43.728 1.00 60.59 207 ARG A C 1
ATOM 1529 O O . ARG A 1 207 ? -24.291 -32.653 -44.512 1.00 60.59 207 ARG A O 1
ATOM 1536 N N . GLN A 1 208 ? -22.116 -33.016 -44.099 1.00 61.28 208 GLN A N 1
ATOM 1537 C CA . GLN A 1 208 ? -21.773 -33.382 -45.479 1.00 61.28 208 GLN A CA 1
ATOM 1538 C C . GLN A 1 208 ? -22.281 -34.770 -45.893 1.00 61.28 208 GLN A C 1
ATOM 1540 O O . GLN A 1 208 ? -22.454 -35.002 -47.078 1.00 61.28 208 GLN A O 1
ATOM 1545 N N . ALA A 1 209 ? -22.530 -35.679 -44.947 1.00 56.59 209 ALA A N 1
ATOM 1546 C CA . ALA A 1 209 ? -23.079 -37.009 -45.232 1.00 56.59 209 ALA A CA 1
ATOM 1547 C C . ALA A 1 209 ? -24.619 -37.043 -45.345 1.00 56.59 209 ALA A C 1
ATOM 1549 O O . ALA A 1 209 ? -25.181 -38.088 -45.658 1.00 56.59 209 ALA A O 1
ATOM 1550 N N . MET A 1 210 ? -25.301 -35.932 -45.040 1.00 54.03 210 MET A N 1
ATOM 1551 C CA . MET A 1 210 ? -26.764 -35.789 -45.106 1.00 54.03 210 MET A CA 1
ATOM 1552 C C . MET A 1 210 ? -27.241 -34.916 -46.283 1.00 54.03 210 MET A C 1
ATOM 1554 O O . MET A 1 210 ? -28.443 -34.680 -46.399 1.00 54.03 210 MET A O 1
ATOM 1558 N N . ALA A 1 211 ? -26.318 -34.423 -47.113 1.00 50.53 211 ALA A N 1
ATOM 1559 C CA . ALA A 1 211 ? -26.588 -33.703 -48.358 1.00 50.53 211 ALA A CA 1
ATOM 1560 C C . ALA A 1 211 ? -26.322 -34.626 -49.552 1.00 50.53 211 ALA A C 1
ATOM 1562 O O . ALA A 1 211 ? -27.070 -34.512 -50.545 1.00 50.53 211 ALA A O 1
#

Radius of gyration: 22.77 Å; Cα contacts (8 Å, |Δi|>4): 402; chains: 1; bounding box: 48×56×71 Å

pLDDT: mean 79.09, std 14.69, range [41.09, 96.5]

Secondary structure (DSSP, 8-state):
--EEEEEEE-TTPPEEEETTTTTS-SS-EEE--SSSS--SEEEEEEEETTEEEEEEEEEEEEE-TTSS---TT---EEEEESSPPPPTT--S--TTS----B--EETTEEEEEEEEEEETTSTTS-S---SSSSPPSS--SS-EEEEEEEEES--TT-TTS---S-EEEEEEEE-----------HHHHHHHHHHHHHHHHHHHHHHHT--